Protein 1ZVF (pdb70)

Foldseek 3Di:
DVDDPDDDDVVVVCVVPVVCCDPPNNWDFDDDDQKTKIKHADQDWWQKWKAAQAKKKKAWQFAKKWKWWWDPPDDDIDTDTDIAGHGRIDMGGGGITITIGHDHPTMMMMMDGQDDADDFMKMWGADPPPRHTLAMDTADRPDPPPSVVVVLVVCQPDQSSQARPPPRDRHHGHDD/DDDDPDDDDPVVCCVVCQVVQDEQFRWDFPDDDQKTKIKGADQHDDQKWKAAQAKKKKAWQFAKKWKWWWDPPDDDIDTDIDIAGHGRIDMGGHGITIDIGHHHPTIMMMMGGQDDDPGWMKMWHADPPPRDTLAIDTDPRPPPPVSVVVVVVVCVVDQSSQARPPPRDRND

InterPro domains:
  IPR010329 3-hydroxyanthranilic acid dioxygenase [MF_00825] (3-173)
  IPR010329 3-hydroxyanthranilic acid dioxygenase [PF06052] (1-155)
  IPR010329 3-hydroxyanthranilic acid dioxygenase [PTHR15497] (3-174)
  IPR010329 3-hydroxyanthranilic acid dioxygenase [TIGR03037] (7-166)
  IPR010329 3-hydroxyanthranilic acid dioxygenase [cd06123] (11-166)
  IPR011051 RmlC-like cupin domain superfamily [SSF51182] (1-173)
  IPR014710 RmlC-like jelly roll fold [G3DSA:2.60.120.10] (4-176)

Nearest PDB structures (foldseek):
  1zvf-assembly1_B  TM=9.655E-01  e=7.257E-32  Saccharomyces cerevisiae
  6d60-assembly1_A  TM=9.227E-01  e=3.820E-19  Cupriavidus metallidurans CH34
  6bvr-assembly1_A  TM=9.196E-01  e=9.740E-19  Cupriavidus metallidurans
  5v28-assembly1_A  TM=9.049E-01  e=5.672E-18  Cupriavidus metallidurans CH34
  1ipk-assembly1_B  TM=6.318E-01  e=1.837E-04  Glycine max

GO terms:
  GO:0005737 cytoplasm (C, IDA)
  GO:0034354 'de novo' NAD+ biosynthetic process from L-tryptophan (P, IGI)
  GO:0000334 3-hydroxyanthranilate 3,4-dioxygenase activity (F, IMP)

Structure (mmCIF, N/CA/C/O backbone):
data_1ZVF
#
_entry.id   1ZVF
#
_cell.length_a   41.104
_cell.length_b   66.195
_cell.length_c   130.188
_cell.angle_alpha   90.00
_cell.angle_beta   90.00
_cell.angle_gamma   90.00
#
_symmetry.space_group_name_H-M   'P 21 21 21'
#
loop_
_entity.id
_entity.type
_entity.pdbx_description
1 polymer '3-hydroxyanthranilate 3,4-dioxygenase'
2 non-polymer 'NICKEL (II) ION'
3 water water
#
loop_
_atom_site.group_PDB
_atom_site.id
_atom_site.type_symbol
_atom_site.label_atom_id
_atom_site.label_alt_id
_atom_site.label_comp_id
_atom_site.label_asym_id
_atom_site.label_entity_id
_atom_site.label_seq_id
_atom_site.pdbx_PDB_ins_code
_atom_site.Cartn_x
_atom_site.Cartn_y
_atom_site.Cartn_z
_atom_site.occupancy
_atom_site.B_iso_or_equiv
_atom_site.auth_seq_id
_atom_site.auth_comp_id
_atom_site.auth_asym_id
_atom_site.auth_atom_id
_atom_site.pdbx_PDB_model_num
ATOM 1 N N . ALA A 1 1 ? 50.570 35.756 36.759 1.00 60.16 0 ALA A N 1
ATOM 2 C CA . ALA A 1 1 ? 51.108 35.886 35.374 1.00 60.12 0 ALA A CA 1
ATOM 3 C C . ALA A 1 1 ? 52.358 35.020 35.089 1.00 60.10 0 ALA A C 1
ATOM 4 O O . ALA A 1 1 ? 53.499 35.503 35.159 1.00 60.24 0 ALA A O 1
ATOM 6 N N . MET A 1 2 ? 52.138 33.740 34.788 1.00 59.79 1 MET A N 1
ATOM 7 C CA . MET A 1 2 ? 53.138 32.946 34.050 1.00 59.42 1 MET A CA 1
ATOM 8 C C . MET A 1 2 ? 52.744 32.951 32.579 1.00 58.65 1 MET A C 1
ATOM 9 O O . MET A 1 2 ? 53.324 32.250 31.739 1.00 58.77 1 MET A O 1
ATOM 14 N N . PHE A 1 3 ? 51.723 33.758 32.309 1.00 57.48 2 PHE A N 1
ATOM 15 C CA . PHE A 1 3 ? 51.279 34.121 30.985 1.00 56.21 2 PHE A CA 1
ATOM 16 C C . PHE A 1 3 ? 51.244 35.643 30.974 1.00 55.24 2 PHE A C 1
ATOM 17 O O . PHE A 1 3 ? 51.343 36.282 32.025 1.00 54.55 2 PHE A O 1
ATOM 25 N N . ASN A 1 4 ? 51.115 36.216 29.782 1.00 54.44 3 ASN A N 1
ATOM 26 C CA . ASN A 1 4 ? 51.039 37.666 29.630 1.00 53.36 3 ASN A CA 1
ATOM 27 C C . ASN A 1 4 ? 49.726 38.218 30.167 1.00 52.36 3 ASN A C 1
ATOM 28 O O . ASN A 1 4 ? 48.651 37.709 29.842 1.00 52.20 3 ASN A O 1
ATOM 33 N N . THR A 1 5 ? 49.839 39.238 31.013 1.00 51.05 4 THR A N 1
ATOM 34 C CA . THR A 1 5 ? 48.698 40.025 31.448 1.00 50.15 4 THR A CA 1
ATOM 35 C C . THR A 1 5 ? 48.810 41.456 30.921 1.00 49.37 4 THR A C 1
ATOM 36 O O . THR A 1 5 ? 48.107 42.345 31.395 1.00 49.49 4 THR A O 1
ATOM 40 N N . THR A 1 6 ? 49.700 41.673 29.949 1.00 48.30 5 THR A N 1
ATOM 41 C CA . THR A 1 6 ? 50.012 43.009 29.450 1.00 47.19 5 THR A CA 1
ATOM 42 C C . THR A 1 6 ? 49.569 43.189 27.991 1.00 46.67 5 THR A C 1
ATOM 43 O O . THR A 1 6 ? 50.224 42.682 27.068 1.00 46.51 5 THR A O 1
ATOM 47 N N . PRO A 1 7 ? 48.451 43.917 27.786 1.00 45.87 6 PRO A N 1
ATOM 48 C CA . PRO A 1 7 ? 47.949 44.210 26.449 1.00 45.04 6 PRO A CA 1
ATOM 49 C C . PRO A 1 7 ? 48.907 45.114 25.689 1.00 44.65 6 PRO A C 1
ATOM 50 O O . PRO A 1 7 ? 49.757 45.765 26.297 1.00 44.74 6 PRO A O 1
ATOM 54 N N . ILE A 1 8 ? 48.783 45.128 24.366 1.00 44.36 7 ILE A N 1
ATOM 55 C CA . ILE A 1 8 ? 49.622 45.967 23.519 1.00 44.17 7 ILE A CA 1
ATOM 56 C C . ILE A 1 8 ? 48.765 47.011 22.796 1.00 43.92 7 ILE A C 1
ATOM 57 O O . ILE A 1 8 ? 47.789 46.673 22.131 1.00 44.14 7 ILE A O 1
ATOM 62 N N . ASN A 1 9 ? 49.096 48.283 22.978 1.00 43.91 8 ASN A N 1
ATOM 63 C CA . ASN A 1 9 ? 48.456 49.344 22.202 1.00 43.76 8 ASN A CA 1
ATOM 64 C C . ASN A 1 9 ? 49.093 49.346 20.833 1.00 43.31 8 ASN A C 1
ATOM 65 O O . ASN A 1 9 ? 50.294 49.546 20.701 1.00 43.24 8 ASN A O 1
ATOM 70 N N . ILE A 1 10 ? 48.285 49.104 19.820 1.00 43.26 9 ILE A N 1
ATOM 71 C CA . ILE A 1 10 ? 48.786 48.945 18.474 1.00 43.63 9 ILE A CA 1
ATOM 72 C C . ILE A 1 10 ? 49.288 50.294 17.925 1.00 43.79 9 ILE A C 1
ATOM 73 O O . ILE A 1 10 ? 50.382 50.358 17.353 1.00 44.23 9 ILE A O 1
ATOM 78 N N . ASP A 1 11 ? 48.522 51.358 18.145 1.00 43.68 10 ASP A N 1
ATOM 79 C CA . ASP A 1 11 ? 48.934 52.724 17.764 1.00 44.33 10 ASP A CA 1
ATOM 80 C C . ASP A 1 11 ? 50.288 53.140 18.338 1.00 43.73 10 ASP A C 1
ATOM 81 O O . ASP A 1 11 ? 51.134 53.679 17.624 1.00 42.94 10 ASP A O 1
ATOM 86 N N . LYS A 1 12 ? 50.484 52.873 19.626 1.00 43.77 11 LYS A N 1
ATOM 87 C CA . LYS A 1 12 ? 51.762 53.133 20.272 1.00 44.19 11 LYS A CA 1
ATOM 88 C C . LYS A 1 12 ? 52.847 52.166 19.804 1.00 43.93 11 LYS A C 1
ATOM 89 O O . LYS A 1 12 ? 54.004 52.561 19.620 1.00 44.35 11 LYS A O 1
ATOM 95 N N . TRP A 1 13 ? 52.487 50.898 19.612 1.00 43.66 12 TRP A N 1
ATOM 96 C CA . TRP A 1 13 ? 53.436 49.950 19.055 1.00 43.33 12 TRP A CA 1
ATOM 97 C C . TRP A 1 13 ? 53.884 50.412 17.659 1.00 43.64 12 TRP A C 1
ATOM 98 O O . TRP A 1 13 ? 55.061 50.290 17.315 1.00 43.38 12 TRP A O 1
ATOM 109 N N . LEU A 1 14 ? 52.941 50.943 16.876 1.00 43.70 13 LEU A N 1
ATOM 110 C CA . LEU A 1 14 ? 53.222 51.415 15.524 1.00 44.12 13 LEU A CA 1
ATOM 111 C C . LEU A 1 14 ? 54.212 52.586 15.474 1.00 44.76 13 LEU A C 1
ATOM 112 O O . LEU A 1 14 ? 55.196 52.528 14.743 1.00 44.68 13 LEU A O 1
ATOM 117 N N . LYS A 1 15 ? 53.957 53.638 16.251 1.00 45.89 14 LYS A N 1
ATOM 118 C CA . LYS A 1 15 ? 54.915 54.736 16.419 1.00 46.91 14 LYS A CA 1
ATOM 119 C C . LYS A 1 15 ? 56.321 54.235 16.793 1.00 48.20 14 LYS A C 1
ATOM 120 O O . LYS A 1 15 ? 57.331 54.751 16.295 1.00 48.12 14 LYS A O 1
ATOM 126 N N . GLU A 1 16 ? 56.370 53.227 17.663 1.00 49.61 15 GLU A N 1
ATOM 127 C CA . GLU A 1 16 ? 57.620 52.666 18.145 1.00 51.13 15 GLU A CA 1
ATOM 128 C C . GLU A 1 16 ? 58.287 51.784 17.108 1.00 51.33 15 GLU A C 1
ATOM 129 O O . GLU A 1 16 ? 59.496 51.869 16.925 1.00 51.65 15 GLU A O 1
ATOM 135 N N . ASN A 1 17 ? 57.506 50.949 16.421 1.00 51.64 16 ASN A N 1
ATOM 136 C CA . ASN A 1 17 ? 58.067 49.839 15.625 1.00 51.77 16 ASN A CA 1
ATOM 137 C C . ASN A 1 17 ? 57.609 49.767 14.178 1.00 52.50 16 ASN A C 1
ATOM 138 O O . ASN A 1 17 ? 57.606 48.697 13.574 1.00 52.48 16 ASN A O 1
ATOM 143 N N . GLU A 1 18 ? 57.221 50.911 13.625 1.00 53.41 17 GLU A N 1
ATOM 144 C CA . GLU A 1 18 ? 56.721 50.995 12.250 1.00 53.81 17 GLU A CA 1
ATOM 145 C C . GLU A 1 18 ? 57.623 50.280 11.236 1.00 53.32 17 GLU A C 1
ATOM 146 O O . GLU A 1 18 ? 57.129 49.611 10.323 1.00 53.17 17 GLU A O 1
ATOM 152 N N . GLY A 1 19 ? 58.936 50.439 11.409 1.00 52.78 18 GLY A N 1
ATOM 153 C CA . GLY A 1 19 ? 59.937 49.850 10.520 1.00 52.63 18 GLY A CA 1
ATOM 154 C C . GLY A 1 19 ? 60.012 48.330 10.528 1.00 52.37 18 GLY A C 1
ATOM 155 O O . GLY A 1 19 ? 60.536 47.723 9.596 1.00 52.33 18 GLY A O 1
ATOM 156 N N . LEU A 1 20 ? 59.509 47.708 11.589 1.00 52.14 19 LEU A N 1
ATOM 157 C CA . LEU A 1 20 ? 59.441 46.258 11.637 1.00 52.21 19 LEU A CA 1
ATOM 158 C C . LEU A 1 20 ? 58.554 45.750 10.508 1.00 51.99 19 LEU A C 1
ATOM 159 O O . LEU A 1 20 ? 58.736 44.638 10.021 1.00 52.00 19 LEU A O 1
ATOM 164 N N . LEU A 1 21 ? 57.619 46.589 10.075 1.00 51.92 20 LEU A N 1
ATOM 165 C CA . LEU A 1 21 ? 56.592 46.174 9.121 1.00 51.86 20 LEU A CA 1
ATOM 166 C C . LEU A 1 21 ? 57.003 46.327 7.665 1.00 52.33 20 LEU A C 1
ATOM 167 O O . LEU A 1 21 ? 56.268 45.919 6.765 1.00 52.42 20 LEU A O 1
ATOM 172 N N . LYS A 1 22 ? 58.189 46.893 7.457 1.00 52.97 21 LYS A N 1
ATOM 173 C CA . LYS A 1 22 ? 58.783 47.059 6.130 1.00 53.92 21 LYS A CA 1
ATOM 174 C C . LYS A 1 22 ? 59.169 45.713 5.504 1.00 54.43 21 LYS A C 1
ATOM 175 O O . LYS A 1 22 ? 59.483 44.771 6.235 1.00 54.48 21 LYS A O 1
ATOM 181 N N . PRO A 1 23 ? 59.126 45.613 4.151 1.00 54.86 22 PRO A N 1
ATOM 182 C CA . PRO A 1 23 ? 59.728 44.475 3.446 1.00 55.10 22 PRO A CA 1
ATOM 183 C C . PRO A 1 23 ? 61.195 44.294 3.856 1.00 55.19 22 PRO A C 1
ATOM 184 O O . PRO A 1 23 ? 61.826 45.268 4.286 1.00 55.06 22 PRO A O 1
ATOM 188 N N . PRO A 1 24 ? 61.734 43.056 3.750 1.00 55.20 23 PRO A N 1
ATOM 189 C CA . PRO A 1 24 ? 61.076 41.854 3.223 1.00 55.00 23 PRO A CA 1
ATOM 190 C C . PRO A 1 24 ? 60.222 41.087 4.245 1.00 54.67 23 PRO A C 1
ATOM 191 O O . PRO A 1 24 ? 59.340 40.311 3.844 1.00 54.71 23 PRO A O 1
ATOM 195 N N . VAL A 1 25 ? 60.476 41.295 5.537 1.00 54.17 24 VAL A N 1
ATOM 196 C CA . VAL A 1 25 ? 59.675 40.650 6.593 1.00 53.83 24 VAL A CA 1
ATOM 197 C C . VAL A 1 25 ? 58.653 41.657 7.113 1.00 53.45 24 VAL A C 1
ATOM 198 O O . VAL A 1 25 ? 58.927 42.435 8.044 1.00 52.92 24 VAL A O 1
ATOM 202 N N . ASN A 1 26 ? 57.486 41.636 6.480 1.00 52.84 25 ASN A N 1
ATOM 203 C CA . ASN A 1 26 ? 56.470 42.656 6.680 1.00 53.08 25 ASN A CA 1
ATOM 204 C C . ASN A 1 26 ? 55.447 42.329 7.788 1.00 52.67 25 ASN A C 1
ATOM 205 O O . ASN A 1 26 ? 54.526 43.108 8.045 1.00 52.46 25 ASN A O 1
ATOM 210 N N . ASN A 1 27 ? 55.632 41.187 8.449 1.00 52.22 26 ASN A N 1
ATOM 211 C CA . ASN A 1 27 ? 54.716 40.712 9.485 1.00 51.60 26 ASN A CA 1
ATOM 212 C C . ASN A 1 27 ? 55.397 40.577 10.843 1.00 51.00 26 ASN A C 1
ATOM 213 O O . ASN A 1 27 ? 56.438 39.919 10.972 1.00 50.65 26 ASN A O 1
ATOM 218 N N . TYR A 1 28 ? 54.821 41.223 11.853 1.00 50.23 27 TYR A N 1
ATOM 219 C CA . TYR A 1 28 ? 55.323 41.108 13.224 1.00 49.44 27 TYR A CA 1
ATOM 220 C C . TYR A 1 28 ? 54.316 40.377 14.083 1.00 49.28 27 TYR A C 1
ATOM 221 O O . TYR A 1 28 ? 53.110 40.590 13.970 1.00 49.19 27 TYR A O 1
ATOM 230 N N . CYS A 1 29 ? 54.826 39.535 14.970 1.00 49.22 28 CYS A N 1
ATOM 231 C CA . CYS A 1 29 ? 53.973 38.651 15.733 1.00 49.12 28 CYS A CA 1
ATOM 232 C C . CYS A 1 29 ? 53.705 39.165 17.137 1.00 48.28 28 CYS A C 1
ATOM 233 O O . CYS A 1 29 ? 54.556 39.082 18.013 1.00 48.52 28 CYS A O 1
ATOM 236 N N . LEU A 1 30 ? 52.508 39.701 17.334 1.00 47.74 29 LEU A N 1
ATOM 237 C CA . LEU A 1 30 ? 52.140 40.362 18.589 1.00 47.26 29 LEU A CA 1
ATOM 238 C C . LEU A 1 30 ? 51.861 39.381 19.726 1.00 46.46 29 LEU A C 1
ATOM 239 O O . LEU A 1 30 ? 52.173 39.668 20.876 1.00 46.56 29 LEU A O 1
ATOM 244 N N . HIS A 1 31 ? 51.223 38.256 19.403 1.00 45.59 30 HIS A N 1
ATOM 245 C CA . HIS A 1 31 ? 50.851 37.256 20.399 1.00 44.54 30 HIS A CA 1
ATOM 246 C C . HIS A 1 31 ? 51.007 35.882 19.786 1.00 44.32 30 HIS A C 1
ATOM 247 O O . HIS A 1 31 ? 50.623 35.674 18.636 1.00 44.00 30 HIS A O 1
ATOM 254 N N . LYS A 1 32 ? 51.573 34.956 20.560 1.00 44.40 31 LYS A N 1
ATOM 255 C CA . LYS A 1 32 ? 51.648 33.548 20.176 1.00 44.81 31 LYS A CA 1
ATOM 256 C C . LYS A 1 32 ? 51.122 32.611 21.260 1.00 44.52 31 LYS A C 1
ATOM 257 O O . LYS A 1 32 ? 51.193 32.924 22.447 1.00 44.76 31 LYS A O 1
ATOM 263 N N . GLY A 1 33 ? 50.605 31.459 20.835 1.00 44.19 32 GLY A N 1
ATOM 264 C CA . GLY A 1 33 ? 50.254 30.365 21.737 1.00 43.27 32 GLY A CA 1
ATOM 265 C C . GLY A 1 33 ? 48.776 30.057 21.660 1.00 42.85 32 GLY A C 1
ATOM 266 O O . GLY A 1 33 ? 47.978 30.713 22.330 1.00 42.72 32 GLY A O 1
ATOM 267 N N . GLY A 1 34 ? 48.423 29.062 20.841 1.00 42.26 33 GLY A N 1
ATOM 268 C CA . GLY A 1 34 ? 47.030 28.774 20.487 1.00 42.14 33 GLY A CA 1
ATOM 269 C C . GLY A 1 34 ? 46.596 29.581 19.271 1.00 42.39 33 GLY A C 1
ATOM 270 O O . GLY A 1 34 ? 46.229 29.016 18.243 1.00 42.89 33 GLY A O 1
ATOM 271 N N . PHE A 1 35 ? 46.623 30.909 19.396 1.00 42.05 34 PHE A N 1
ATOM 272 C CA . PHE A 1 35 ? 46.417 31.805 18.271 1.00 41.69 34 PHE A CA 1
ATOM 273 C C . PHE A 1 35 ? 47.724 32.496 17.940 1.00 41.15 34 PHE A C 1
ATOM 274 O O . PHE A 1 35 ? 48.479 32.879 18.829 1.00 41.31 34 PHE A O 1
ATOM 282 N N . THR A 1 36 ? 47.995 32.662 16.656 1.00 40.46 35 THR A N 1
ATOM 283 C CA . THR A 1 36 ? 49.080 33.528 16.230 1.00 39.58 35 THR A CA 1
ATOM 284 C C . THR A 1 36 ? 48.450 34.807 15.725 1.00 38.64 35 THR A C 1
ATOM 285 O O . THR A 1 36 ? 47.709 34.783 14.746 1.00 38.43 35 THR A O 1
ATOM 289 N N . VAL A 1 37 ? 48.714 35.909 16.433 1.00 38.08 36 VAL A N 1
ATOM 290 C CA . VAL A 1 37 ? 48.153 37.226 16.100 1.00 37.28 36 VAL A CA 1
ATOM 291 C C . VAL A 1 37 ? 49.276 38.081 15.533 1.00 37.49 36 VAL A C 1
ATOM 292 O O . VAL A 1 37 ? 50.227 38.416 16.247 1.00 37.61 36 VAL A O 1
ATOM 296 N N A MET A 1 38 ? 49.160 38.430 14.251 0.57 37.56 37 MET A N 1
ATOM 297 N N B MET A 1 38 ? 49.166 38.440 14.258 0.43 37.38 37 MET A N 1
ATOM 298 C CA A MET A 1 38 ? 50.191 39.199 13.538 0.57 37.37 37 MET A CA 1
ATOM 299 C CA B MET A 1 38 ? 50.210 39.229 13.610 0.43 37.06 37 MET A CA 1
ATOM 300 C C A MET A 1 38 ? 49.725 40.598 13.147 0.57 37.00 37 MET A C 1
ATOM 301 C C B MET A 1 38 ? 49.742 40.581 13.092 0.43 36.86 37 MET A C 1
ATOM 302 O O A MET A 1 38 ? 48.536 40.830 12.944 0.57 36.87 37 MET A O 1
ATOM 303 O O B MET A 1 38 ? 48.574 40.763 12.752 0.43 36.80 37 MET A O 1
ATOM 312 N N . ILE A 1 39 ? 50.680 41.519 13.050 1.00 36.58 38 ILE A N 1
ATOM 313 C CA . ILE A 1 39 ? 50.441 42.858 12.516 1.00 36.47 38 ILE A CA 1
ATOM 314 C C . ILE A 1 39 ? 51.306 42.992 11.258 1.00 35.95 38 ILE A C 1
ATOM 315 O O . ILE A 1 39 ? 52.483 42.644 11.269 1.00 35.85 38 ILE A O 1
ATOM 320 N N . VAL A 1 40 ? 50.703 43.455 10.170 1.00 35.42 39 VAL A N 1
ATOM 321 C CA . VAL A 1 40 ? 51.299 43.290 8.854 1.00 35.58 39 VAL A CA 1
ATOM 322 C C . VAL A 1 40 ? 51.153 44.549 8.020 1.00 35.79 39 VAL A C 1
ATOM 323 O O . VAL A 1 40 ? 50.043 45.077 7.863 1.00 35.93 39 VAL A O 1
ATOM 327 N N . GLY A 1 41 ? 52.281 45.025 7.500 1.00 36.05 40 GLY A N 1
ATOM 328 C CA . GLY A 1 41 ? 52.317 46.137 6.559 1.00 36.61 40 GLY A CA 1
ATOM 329 C C . GLY A 1 41 ? 52.577 45.675 5.139 1.00 36.87 40 GLY A C 1
ATOM 330 O O . GLY A 1 41 ? 52.362 44.521 4.795 1.00 37.50 40 GLY A O 1
ATOM 331 N N . GLY A 1 42 ? 53.040 46.588 4.309 1.00 37.67 41 GLY A N 1
ATOM 332 C CA . GLY A 1 42 ? 53.281 46.321 2.893 1.00 38.19 41 GLY A CA 1
ATOM 333 C C . GLY A 1 42 ? 54.268 47.348 2.354 1.00 38.62 41 GLY A C 1
ATOM 334 O O . GLY A 1 42 ? 54.790 48.159 3.109 1.00 39.11 41 GLY A O 1
ATOM 335 N N . PRO A 1 43 ? 54.533 47.328 1.044 1.00 39.07 42 PRO A N 1
ATOM 336 C CA . PRO A 1 43 ? 53.899 46.441 0.082 1.00 39.58 42 PRO A CA 1
ATOM 337 C C . PRO A 1 43 ? 54.455 45.037 0.226 1.00 41.07 42 PRO A C 1
ATOM 338 O O . PRO A 1 43 ? 55.627 44.860 0.559 1.00 39.90 42 PRO A O 1
ATOM 342 N N . ASN A 1 44 ? 53.601 44.044 0.008 1.00 43.64 43 ASN A N 1
ATOM 343 C CA . ASN A 1 44 ? 54.058 42.667 -0.041 1.00 46.05 43 ASN A CA 1
ATOM 344 C C . ASN A 1 44 ? 53.195 41.810 -0.946 1.00 47.46 43 ASN A C 1
ATOM 345 O O . ASN A 1 44 ? 51.981 41.645 -0.714 1.00 47.62 43 ASN A O 1
ATOM 350 N N . GLU A 1 45 ? 53.811 41.265 -1.987 1.00 48.44 44 GLU A N 1
ATOM 351 C CA . GLU A 1 45 ? 53.150 40.174 -2.702 1.00 49.83 44 GLU A CA 1
ATOM 352 C C . GLU A 1 45 ? 54.092 39.061 -3.156 1.00 49.80 44 GLU A C 1
ATOM 353 O O . GLU A 1 45 ? 55.318 39.245 -3.238 1.00 50.27 44 GLU A O 1
ATOM 359 N N . ARG A 1 46 ? 53.488 37.907 -3.420 1.00 49.50 45 ARG A N 1
ATOM 360 C CA . ARG A 1 46 ? 54.153 36.776 -4.032 1.00 49.08 45 ARG A CA 1
ATOM 361 C C . ARG A 1 46 ? 53.115 36.088 -4.884 1.00 48.00 45 ARG A C 1
ATOM 362 O O . ARG A 1 46 ? 51.936 36.224 -4.654 1.00 47.71 45 ARG A O 1
ATOM 370 N N . THR A 1 47 ? 53.568 35.359 -5.885 1.00 47.98 46 THR A N 1
ATOM 371 C CA . THR A 1 47 ? 52.680 34.665 -6.817 1.00 47.13 46 THR A CA 1
ATOM 372 C C . THR A 1 47 ? 51.966 33.480 -6.158 1.00 46.07 46 THR A C 1
ATOM 373 O O . THR A 1 47 ? 50.976 32.972 -6.688 1.00 45.95 46 THR A O 1
ATOM 377 N N . ASP A 1 48 ? 52.453 33.073 -4.990 1.00 44.95 47 ASP A N 1
ATOM 378 C CA . ASP A 1 48 ? 52.006 31.833 -4.362 1.00 44.31 47 ASP A CA 1
ATOM 379 C C . ASP A 1 48 ? 50.687 32.009 -3.640 1.00 43.13 47 ASP A C 1
ATOM 380 O O . ASP A 1 48 ? 50.368 33.097 -3.169 1.00 43.02 47 ASP A O 1
ATOM 385 N N . TYR A 1 49 ? 49.926 30.926 -3.600 1.00 41.90 48 TYR A N 1
ATOM 386 C CA . TYR A 1 49 ? 48.728 30.813 -2.787 1.00 40.85 48 TYR A CA 1
ATOM 387 C C . TYR A 1 49 ? 48.994 29.810 -1.668 1.00 40.26 48 TYR A C 1
ATOM 388 O O . TYR A 1 49 ? 49.587 28.757 -1.893 1.00 39.17 48 TYR A O 1
ATOM 397 N N . HIS A 1 50 ? 48.545 30.172 -0.470 1.00 39.95 49 HIS A N 1
ATOM 398 C CA . HIS A 1 50 ? 48.705 29.379 0.729 1.00 39.70 49 HIS A CA 1
ATOM 399 C C . HIS A 1 50 ? 47.444 28.549 0.903 1.00 39.68 49 HIS A C 1
ATOM 400 O O . HIS A 1 50 ? 46.341 28.961 0.531 1.00 39.66 49 HIS A O 1
ATOM 407 N N . ILE A 1 51 ? 47.602 27.358 1.450 1.00 40.00 50 ILE A N 1
ATOM 408 C CA . ILE A 1 51 ? 46.427 26.571 1.802 1.00 40.17 50 ILE A CA 1
ATOM 409 C C . ILE A 1 51 ? 46.538 26.123 3.252 1.00 40.11 50 ILE A C 1
ATOM 410 O O . ILE A 1 51 ? 47.402 25.316 3.607 1.00 40.86 50 ILE A O 1
ATOM 415 N N . ASN A 1 52 ? 45.677 26.720 4.070 1.00 39.77 51 ASN A N 1
ATOM 416 C CA . ASN A 1 52 ? 45.624 26.539 5.504 1.00 39.54 51 ASN A CA 1
ATOM 417 C C . ASN A 1 52 ? 44.456 25.595 5.826 1.00 39.65 51 ASN A C 1
ATOM 418 O O . ASN A 1 52 ? 43.313 25.924 5.506 1.00 39.89 51 ASN A O 1
ATOM 423 N N . PRO A 1 53 ? 44.729 24.440 6.472 1.00 39.11 52 PRO A N 1
ATOM 424 C CA . PRO A 1 53 ? 43.642 23.530 6.865 1.00 39.29 52 PRO A CA 1
ATOM 425 C C . PRO A 1 53 ? 42.719 24.189 7.885 1.00 39.73 52 PRO A C 1
ATOM 426 O O . PRO A 1 53 ? 41.712 23.598 8.270 1.00 40.06 52 PRO A O 1
ATOM 430 N N . THR A 1 54 ? 43.108 25.376 8.357 1.00 39.96 53 THR A N 1
ATOM 431 C CA . THR A 1 54 ? 42.361 26.127 9.363 1.00 39.95 53 THR A CA 1
ATOM 432 C C . THR A 1 54 ? 42.037 27.531 8.827 1.00 39.93 53 THR A C 1
ATOM 433 O O . THR A 1 54 ? 42.549 27.913 7.766 1.00 39.88 53 THR A O 1
ATOM 437 N N . PRO A 1 55 ? 41.136 28.277 9.508 1.00 39.91 54 PRO A N 1
ATOM 438 C CA . PRO A 1 55 ? 40.760 29.580 8.999 1.00 39.65 54 PRO A CA 1
ATOM 439 C C . PRO A 1 55 ? 41.771 30.674 9.312 1.00 39.63 54 PRO A C 1
ATOM 440 O O . PRO A 1 55 ? 42.568 30.548 10.249 1.00 40.06 54 PRO A O 1
ATOM 444 N N . GLU A 1 56 ? 41.721 31.741 8.521 1.00 38.93 55 GLU A N 1
ATOM 445 C CA . GLU A 1 56 ? 42.500 32.939 8.793 1.00 38.55 55 GLU A CA 1
ATOM 446 C C . GLU A 1 56 ? 41.571 34.154 8.857 1.00 38.10 55 GLU A C 1
ATOM 447 O O . GLU A 1 56 ? 40.715 34.338 7.973 1.00 38.16 55 GLU A O 1
ATOM 453 N N . TRP A 1 57 ? 41.711 34.960 9.908 1.00 37.14 56 TRP A N 1
ATOM 454 C CA . TRP A 1 57 ? 40.879 36.168 10.057 1.00 36.83 56 TRP A CA 1
ATOM 455 C C . TRP A 1 57 ? 41.695 37.402 9.758 1.00 36.46 56 TRP A C 1
ATOM 456 O O . TRP A 1 57 ? 42.776 37.575 10.304 1.00 37.03 56 TRP A O 1
ATOM 467 N N . PHE A 1 58 ? 41.161 38.264 8.908 1.00 36.12 57 PHE A N 1
ATOM 468 C CA . PHE A 1 58 ? 41.847 39.485 8.490 1.00 35.91 57 PHE A CA 1
ATOM 469 C C . PHE A 1 58 ? 41.094 40.689 9.012 1.00 36.08 57 PHE A C 1
ATOM 470 O O . PHE A 1 58 ? 39.873 40.687 9.031 1.00 36.15 57 PHE A O 1
ATOM 478 N N . TYR A 1 59 ? 41.835 41.705 9.442 1.00 36.10 58 TYR A N 1
ATOM 479 C CA . TYR A 1 59 ? 41.257 42.977 9.814 1.00 36.39 58 TYR A CA 1
ATOM 480 C C . TYR A 1 59 ? 42.167 44.137 9.391 1.00 36.14 58 TYR A C 1
ATOM 481 O O . TYR A 1 59 ? 43.357 44.163 9.725 1.00 36.24 58 TYR A O 1
ATOM 490 N N . GLN A 1 60 ? 41.614 45.100 8.660 1.00 35.47 59 GLN A N 1
ATOM 491 C CA . GLN A 1 60 ? 42.450 46.190 8.167 1.00 35.25 59 GLN A CA 1
ATOM 492 C C . GLN A 1 60 ? 42.342 47.416 9.066 1.00 35.52 59 GLN A C 1
ATOM 493 O O . GLN A 1 60 ? 41.320 48.088 9.093 1.00 34.99 59 GLN A O 1
ATOM 499 N N . LYS A 1 61 ? 43.400 47.669 9.822 1.00 36.04 60 LYS A N 1
ATOM 500 C CA . LYS A 1 61 ? 43.453 48.834 10.663 1.00 37.30 60 LYS A CA 1
ATOM 501 C C . LYS A 1 61 ? 43.633 50.093 9.800 1.00 37.76 60 LYS A C 1
ATOM 502 O O . LYS A 1 61 ? 42.868 51.052 9.935 1.00 38.05 60 LYS A O 1
ATOM 508 N N . LYS A 1 62 ? 44.618 50.077 8.902 1.00 37.59 61 LYS A N 1
ATOM 509 C CA . LYS A 1 62 ? 44.842 51.210 8.025 1.00 37.67 61 LYS A CA 1
ATOM 510 C C . LYS A 1 62 ? 44.994 50.803 6.565 1.00 37.32 61 LYS A C 1
ATOM 511 O O . LYS A 1 62 ? 45.827 49.970 6.227 1.00 37.05 61 LYS A O 1
ATOM 517 N N . GLY A 1 63 ? 44.178 51.407 5.707 1.00 37.02 62 GLY A N 1
ATOM 518 C CA . GLY A 1 63 ? 44.243 51.140 4.282 1.00 37.23 62 GLY A CA 1
ATOM 519 C C . GLY A 1 63 ? 43.650 49.798 3.900 1.00 37.69 62 GLY A C 1
ATOM 520 O 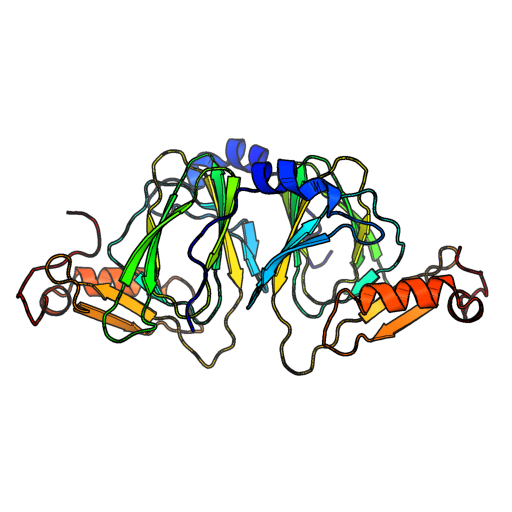O . GLY A 1 63 ? 43.222 49.000 4.755 1.00 37.13 62 GLY A O 1
ATOM 521 N N . SER A 1 64 ? 43.630 49.531 2.605 1.00 37.77 63 SER A N 1
ATOM 522 C CA . SER A 1 64 ? 43.012 48.322 2.154 1.00 38.36 63 SER A CA 1
ATOM 523 C C . SER A 1 64 ? 44.038 47.278 1.709 1.00 38.57 63 SER A C 1
ATOM 524 O O . SER A 1 64 ? 45.224 47.596 1.497 1.00 38.91 63 SER A O 1
ATOM 527 N N . MET A 1 65 ? 43.575 46.031 1.583 1.00 38.13 64 MET A N 1
ATOM 528 C CA . MET A 1 65 ? 44.409 44.952 1.086 1.00 37.67 64 MET A CA 1
ATOM 529 C C . MET A 1 65 ? 43.656 44.169 0.000 1.00 37.45 64 MET A C 1
ATOM 530 O O . MET A 1 65 ? 42.439 44.281 -0.140 1.00 37.45 64 MET A O 1
ATOM 535 N N . LEU A 1 66 ? 44.401 43.401 -0.781 1.00 36.77 65 LEU A N 1
ATOM 536 C CA . LEU A 1 66 ? 43.818 42.543 -1.779 1.00 36.51 65 LEU A CA 1
ATOM 537 C C . LEU A 1 66 ? 44.021 41.074 -1.353 1.00 35.52 65 LEU A C 1
ATOM 538 O O . LEU A 1 66 ? 45.141 40.602 -1.253 1.00 35.54 65 LEU A O 1
ATOM 543 N N . LEU A 1 67 ? 42.938 40.364 -1.085 1.00 35.26 66 LEU A N 1
ATOM 544 C CA . LEU A 1 67 ? 43.030 38.943 -0.754 1.00 34.88 66 LEU A CA 1
ATOM 545 C C . LEU A 1 67 ? 42.512 38.159 -1.927 1.00 35.23 66 LEU A C 1
ATOM 546 O O . LEU A 1 67 ? 41.317 38.117 -2.144 1.00 35.40 66 LEU A O 1
ATOM 551 N N . LYS A 1 68 ? 43.423 37.555 -2.681 1.00 35.87 67 LYS A N 1
ATOM 552 C CA . LYS A 1 68 ? 43.076 36.705 -3.815 1.00 36.99 67 LYS A CA 1
ATOM 553 C C . LYS A 1 68 ? 42.737 35.289 -3.329 1.00 36.77 67 LYS A C 1
ATOM 554 O O . LYS A 1 68 ? 43.522 34.690 -2.602 1.00 36.90 67 LYS A O 1
ATOM 560 N N . VAL A 1 69 ? 41.586 34.757 -3.733 1.00 36.99 68 VAL A N 1
ATOM 561 C CA . VAL A 1 69 ? 41.185 33.395 -3.339 1.00 37.41 68 VAL A CA 1
ATOM 562 C C . VAL A 1 69 ? 40.776 32.565 -4.525 1.00 38.01 68 VAL A C 1
ATOM 563 O O . VAL A 1 69 ? 40.342 33.101 -5.567 1.00 38.37 68 VAL A O 1
ATOM 567 N N . VAL A 1 70 ? 40.920 31.251 -4.383 1.00 38.64 69 VAL A N 1
ATOM 568 C CA . VAL A 1 70 ? 40.342 30.353 -5.366 1.00 39.16 69 VAL A CA 1
ATOM 569 C C . VAL A 1 70 ? 39.197 29.599 -4.728 1.00 40.70 69 VAL A C 1
ATOM 570 O O . VAL A 1 70 ? 39.341 29.004 -3.652 1.00 41.18 69 VAL A O 1
ATOM 574 N N . ASP A 1 71 ? 38.042 29.675 -5.380 1.00 41.72 70 ASP A N 1
ATOM 575 C CA . ASP A 1 71 ? 36.884 28.906 -4.989 1.00 42.36 70 ASP A CA 1
ATOM 576 C C . ASP A 1 71 ? 36.864 27.657 -5.859 1.00 42.72 70 ASP A C 1
ATOM 577 O O . ASP A 1 71 ? 36.773 27.742 -7.082 1.00 42.72 70 ASP A O 1
ATOM 582 N N . GLU A 1 72 ? 36.964 26.502 -5.208 1.00 43.42 71 GLU A N 1
ATOM 583 C CA . GLU A 1 72 ? 37.094 25.212 -5.874 1.00 43.80 71 GLU A CA 1
ATOM 584 C C . GLU A 1 72 ? 35.828 24.382 -5.721 1.00 44.34 71 GLU A C 1
ATOM 585 O O . GLU A 1 72 ? 35.836 23.173 -5.972 1.00 44.36 71 GLU A O 1
ATOM 591 N N . THR A 1 73 ? 34.745 25.035 -5.308 1.00 44.63 72 THR A N 1
ATOM 592 C CA . THR A 1 73 ? 33.485 24.353 -5.021 1.00 45.35 72 THR A CA 1
ATOM 593 C C . THR A 1 73 ? 32.891 23.574 -6.203 1.00 45.13 72 THR A C 1
ATOM 594 O O . THR A 1 73 ? 32.358 22.480 -6.008 1.00 44.78 72 THR A O 1
ATOM 598 N N . ASP A 1 74 ? 32.991 24.138 -7.408 1.00 45.06 73 ASP A N 1
ATOM 599 C CA . ASP A 1 74 ? 32.377 23.544 -8.604 1.00 45.04 73 ASP A CA 1
ATOM 600 C C . ASP A 1 74 ? 33.412 22.983 -9.571 1.00 45.17 73 ASP A C 1
ATOM 601 O O . ASP A 1 74 ? 34.566 22.820 -9.208 1.00 45.05 73 ASP A O 1
ATOM 606 N N . ALA A 1 75 ? 32.994 22.675 -10.794 1.00 46.16 74 ALA A N 1
ATOM 607 C CA . ALA A 1 75 ? 33.889 22.053 -11.781 1.00 47.06 74 ALA A CA 1
ATOM 608 C C . ALA A 1 75 ? 35.065 22.963 -12.123 1.00 47.59 74 ALA A C 1
ATOM 609 O O . ALA A 1 75 ? 36.230 22.596 -11.931 1.00 48.22 74 ALA A O 1
ATOM 611 N N . GLU A 1 76 ? 34.757 24.151 -12.634 1.00 47.79 75 GLU A N 1
ATOM 612 C CA . GLU A 1 76 ? 35.788 25.132 -12.914 1.00 47.52 75 GLU A CA 1
ATOM 613 C C . GLU A 1 76 ? 36.063 26.004 -11.712 1.00 46.68 75 GLU A C 1
ATOM 614 O O . GLU A 1 76 ? 35.136 26.320 -10.956 1.00 46.74 75 GLU A O 1
ATOM 620 N N . PRO A 1 77 ? 37.353 26.358 -11.504 1.00 46.02 76 PRO A N 1
ATOM 621 C CA . PRO A 1 77 ? 37.724 27.245 -10.404 1.00 45.29 76 PRO A CA 1
ATOM 622 C C . PRO A 1 77 ? 37.201 28.652 -10.635 1.00 44.32 76 PRO A C 1
ATOM 623 O O . PRO A 1 77 ? 36.857 29.025 -11.759 1.00 43.73 76 PRO A O 1
ATOM 627 N N . LYS A 1 78 ? 37.105 29.400 -9.548 1.00 43.96 77 LYS A N 1
ATOM 628 C CA . LYS A 1 78 ? 36.717 30.806 -9.594 1.00 43.17 77 LYS A CA 1
ATOM 629 C C . LYS A 1 78 ? 37.814 31.535 -8.860 1.00 42.72 77 LYS A C 1
ATOM 630 O O . LYS A 1 78 ? 38.100 31.227 -7.691 1.00 43.17 77 LYS A O 1
ATOM 636 N N . PHE A 1 79 ? 38.445 32.464 -9.566 1.00 41.86 78 PHE A N 1
ATOM 637 C CA . PHE A 1 79 ? 39.511 33.286 -9.027 1.00 41.16 78 PHE A CA 1
ATOM 638 C C . PHE A 1 79 ? 38.903 34.619 -8.646 1.00 40.77 78 PHE A C 1
ATOM 639 O O . PHE A 1 79 ? 38.559 35.420 -9.510 1.00 40.19 78 PHE A O 1
ATOM 647 N N . ILE A 1 80 ? 38.732 34.809 -7.342 1.00 40.98 79 ILE A N 1
ATOM 648 C CA . ILE A 1 80 ? 38.072 35.983 -6.777 1.00 41.06 79 ILE A CA 1
ATOM 649 C C . ILE A 1 80 ? 39.093 36.858 -6.064 1.00 41.16 79 ILE A C 1
ATOM 650 O O . ILE A 1 80 ? 39.922 36.365 -5.300 1.00 41.01 79 ILE A O 1
ATOM 655 N N . ASP A 1 81 ? 39.044 38.152 -6.354 1.00 41.31 80 ASP A N 1
ATOM 656 C CA . ASP A 1 81 ? 39.750 39.142 -5.567 1.00 41.71 80 ASP A CA 1
ATOM 657 C C . ASP A 1 81 ? 38.815 39.661 -4.509 1.00 41.60 80 ASP A C 1
ATOM 658 O O . ASP A 1 81 ? 37.799 40.279 -4.818 1.00 42.10 80 ASP A O 1
ATOM 663 N N . ILE A 1 82 ? 39.148 39.419 -3.251 1.00 41.68 81 ILE A N 1
ATOM 664 C CA . ILE A 1 82 ? 38.416 40.049 -2.164 1.00 41.17 81 ILE A CA 1
ATOM 665 C C . ILE A 1 82 ? 39.158 41.305 -1.740 1.00 41.18 81 ILE A C 1
ATOM 666 O O . ILE A 1 82 ? 40.287 41.240 -1.299 1.00 41.92 81 ILE A O 1
ATOM 671 N N . ILE A 1 83 ? 38.520 42.452 -1.896 1.00 41.22 82 ILE A N 1
ATOM 672 C CA . ILE A 1 83 ? 39.082 43.704 -1.434 1.00 40.83 82 ILE A CA 1
ATOM 673 C C . ILE A 1 83 ? 38.636 43.931 0.004 1.00 40.61 82 ILE A C 1
ATOM 674 O O . ILE A 1 83 ? 37.431 43.955 0.300 1.00 40.24 82 ILE A O 1
ATOM 679 N N . ILE A 1 84 ? 39.617 44.060 0.896 1.00 39.93 83 ILE A N 1
ATOM 680 C CA . ILE A 1 84 ? 39.346 44.205 2.307 1.00 39.35 83 ILE A CA 1
ATOM 681 C C . ILE A 1 84 ? 39.749 45.629 2.642 1.00 39.78 83 ILE A C 1
ATOM 682 O O . ILE A 1 84 ? 40.928 45.937 2.785 1.00 39.33 83 ILE A O 1
ATOM 687 N N . ASN A 1 85 ? 38.740 46.497 2.726 1.00 40.48 84 ASN A N 1
ATOM 688 C CA . ASN A 1 85 ? 38.925 47.934 2.939 1.00 40.59 84 ASN A CA 1
ATOM 689 C C . ASN A 1 85 ? 39.303 48.236 4.371 1.00 40.89 84 ASN A C 1
ATOM 690 O O . ASN A 1 85 ? 39.207 47.362 5.232 1.00 41.47 84 ASN A O 1
ATOM 695 N N . GLU A 1 86 ? 39.747 49.462 4.634 1.00 40.83 85 GLU A N 1
ATOM 696 C CA . GLU A 1 86 ? 40.066 49.868 5.995 1.00 40.70 85 GLU A CA 1
ATOM 697 C C . GLU A 1 86 ? 38.859 49.583 6.879 1.00 40.40 85 GLU A C 1
ATOM 698 O O . GLU A 1 86 ? 37.728 49.790 6.461 1.00 40.67 85 GLU A O 1
ATOM 704 N N . GLY A 1 87 ? 39.097 49.090 8.085 1.00 40.10 86 GLY A N 1
ATOM 705 C CA . GLY A 1 87 ? 38.007 48.764 9.002 1.00 40.22 86 GLY A CA 1
ATOM 706 C C . GLY A 1 87 ? 37.181 47.517 8.710 1.00 40.44 86 GLY A C 1
ATOM 707 O O . GLY A 1 87 ? 36.222 47.242 9.436 1.00 39.95 86 GLY A O 1
ATOM 708 N N . ASP A 1 88 ? 37.552 46.762 7.670 1.00 40.58 87 ASP A N 1
ATOM 709 C CA . ASP A 1 88 ? 36.844 45.536 7.281 1.00 41.16 87 ASP A CA 1
ATOM 710 C C . ASP A 1 88 ? 37.310 44.306 8.065 1.00 41.60 87 ASP A C 1
ATOM 711 O O . ASP A 1 88 ? 38.498 44.128 8.345 1.00 42.19 87 ASP A O 1
ATOM 716 N N . SER A 1 89 ? 36.358 43.447 8.395 1.00 41.65 88 SER A N 1
ATOM 717 C CA . SER A 1 89 ? 36.641 42.149 8.986 1.00 41.02 88 SER A CA 1
ATOM 718 C C . SER A 1 89 ? 36.287 41.114 7.935 1.00 40.77 88 SER A C 1
ATOM 719 O O . SER A 1 89 ? 35.246 41.228 7.272 1.00 41.17 88 SER A O 1
ATOM 722 N N . TYR A 1 90 ? 37.149 40.118 7.759 1.00 40.15 89 TYR A N 1
ATOM 723 C CA . TYR A 1 90 ? 36.821 39.001 6.897 1.00 39.87 89 TYR A CA 1
ATOM 724 C C . TYR A 1 90 ? 37.347 37.642 7.408 1.00 39.59 89 TYR A C 1
ATOM 725 O O . TYR A 1 90 ? 38.519 37.501 7.710 1.00 39.26 89 TYR A O 1
ATOM 734 N N . LEU A 1 91 ? 36.477 36.643 7.495 1.00 40.11 90 LEU A N 1
ATOM 735 C CA . LEU A 1 91 ? 36.923 35.279 7.846 1.00 40.87 90 LEU A CA 1
ATOM 736 C C . LEU A 1 91 ? 37.135 34.425 6.609 1.00 40.71 90 LEU A C 1
ATOM 737 O O . LEU A 1 91 ? 36.218 34.242 5.801 1.00 41.05 90 LEU A O 1
ATOM 742 N N . LEU A 1 92 ? 38.345 33.911 6.473 1.00 40.57 91 LEU A N 1
ATOM 743 C CA . LEU A 1 92 ? 38.686 32.998 5.401 1.00 40.91 91 LEU A CA 1
ATOM 744 C C . LEU A 1 92 ? 38.626 31.555 5.939 1.00 40.90 91 LEU A C 1
ATOM 745 O O . LEU A 1 92 ? 39.281 31.241 6.932 1.00 40.56 91 LEU A O 1
ATOM 750 N N . PRO A 1 93 ? 37.822 30.681 5.309 1.00 40.92 92 PRO A N 1
ATOM 751 C CA . PRO A 1 93 ? 37.743 29.322 5.830 1.00 41.38 92 PRO A CA 1
ATOM 752 C C . PRO A 1 93 ? 38.996 28.480 5.523 1.00 42.08 92 PRO A C 1
ATOM 753 O O . PRO A 1 93 ? 39.824 28.864 4.691 1.00 42.27 92 PRO A O 1
ATOM 757 N N . GLY A 1 94 ? 39.124 27.335 6.192 1.00 42.79 93 GLY A N 1
ATOM 758 C CA . GLY A 1 94 ? 40.201 26.387 5.905 1.00 43.28 93 GLY A CA 1
ATOM 759 C C . GLY A 1 94 ? 40.113 25.826 4.499 1.00 43.80 93 GLY A C 1
ATOM 760 O O . GLY A 1 94 ? 39.018 25.656 3.962 1.00 43.95 93 GLY A O 1
ATOM 761 N N . ASN A 1 95 ? 41.274 25.557 3.905 1.00 44.13 94 ASN A N 1
ATOM 762 C CA . ASN A 1 95 ? 41.395 24.881 2.601 1.00 44.83 94 ASN A CA 1
ATOM 763 C C . ASN A 1 95 ? 40.994 25.695 1.372 1.00 44.72 94 ASN A C 1
ATOM 764 O O . ASN A 1 95 ? 40.789 25.138 0.281 1.00 45.27 94 ASN A O 1
ATOM 769 N N . VAL A 1 96 ? 40.905 27.006 1.564 1.00 43.90 95 VAL A N 1
ATOM 770 C CA . VAL A 1 96 ? 40.669 27.937 0.485 1.00 43.14 95 VAL A CA 1
ATOM 771 C C . VAL A 1 96 ? 42.032 28.465 0.034 1.00 42.96 95 VAL A C 1
ATOM 772 O O . VAL A 1 96 ? 42.705 29.187 0.787 1.00 43.40 95 VAL A O 1
ATOM 776 N N . PRO A 1 97 ? 42.458 28.098 -1.189 1.00 41.96 96 PRO A N 1
ATOM 777 C CA . PRO A 1 97 ? 43.691 28.683 -1.692 1.00 41.16 96 PRO A CA 1
ATOM 778 C C . PRO A 1 97 ? 43.593 30.197 -1.638 1.00 40.37 96 PRO A C 1
ATOM 779 O O . PRO A 1 97 ? 42.589 30.759 -2.077 1.00 40.24 96 PRO A O 1
ATOM 783 N N . HIS A 1 98 ? 44.619 30.845 -1.090 1.00 39.86 97 HIS A N 1
ATOM 784 C CA . HIS A 1 98 ? 44.604 32.305 -0.890 1.00 39.37 97 HIS A CA 1
ATOM 785 C C . HIS A 1 98 ? 45.979 32.957 -1.015 1.00 39.04 97 HIS A C 1
ATOM 786 O O . HIS A 1 98 ? 46.993 32.347 -0.676 1.00 39.41 97 HIS A O 1
ATOM 793 N N . SER A 1 99 ? 45.992 34.200 -1.484 1.00 38.04 98 SER A N 1
ATOM 794 C CA . SER A 1 99 ? 47.222 34.920 -1.747 1.00 38.32 98 SER A CA 1
ATOM 795 C C . SER A 1 99 ? 47.076 36.434 -1.435 1.00 38.51 98 SER A C 1
ATOM 796 O O . SER A 1 99 ? 46.450 37.184 -2.206 1.00 38.29 98 SER A O 1
ATOM 799 N N . PRO A 1 100 ? 47.627 36.866 -0.283 1.00 38.30 99 PRO A N 1
ATOM 800 C CA . PRO A 1 100 ? 47.487 38.216 0.230 1.00 38.27 99 PRO A CA 1
ATOM 801 C C . PRO A 1 100 ? 48.322 39.229 -0.512 1.00 38.03 99 PRO A C 1
ATOM 802 O O . PRO A 1 100 ? 49.530 39.076 -0.657 1.00 37.99 99 PRO A O 1
ATOM 806 N N . VAL A 1 101 ? 47.669 40.268 -0.984 1.00 38.20 100 VAL A N 1
ATOM 807 C CA . VAL A 1 101 ? 48.394 41.350 -1.606 1.00 38.70 100 VAL A CA 1
ATOM 808 C C . VAL A 1 101 ? 48.232 42.560 -0.718 1.00 38.64 100 VAL A C 1
ATOM 809 O O . VAL A 1 101 ? 47.119 43.032 -0.471 1.00 38.76 100 VAL A O 1
ATOM 813 N N . ARG A 1 102 ? 49.363 43.017 -0.215 1.00 38.48 101 ARG A N 1
ATOM 814 C CA . ARG A 1 102 ? 49.416 44.174 0.648 1.00 38.78 101 ARG A CA 1
ATOM 815 C C . ARG A 1 102 ? 50.107 45.340 -0.045 1.00 38.67 101 ARG A C 1
ATOM 816 O O . ARG A 1 102 ? 51.019 45.142 -0.859 1.00 38.44 101 ARG A O 1
ATOM 824 N N . PHE A 1 103 ? 49.644 46.550 0.268 1.00 38.80 102 PHE A N 1
ATOM 825 C CA . PHE A 1 103 ? 50.146 47.758 -0.387 1.00 39.18 102 PHE A CA 1
ATOM 826 C C . PHE A 1 103 ? 50.929 48.637 0.573 1.00 39.31 102 PHE A C 1
ATOM 827 O O . PHE A 1 103 ? 50.787 48.521 1.781 1.00 39.92 102 PHE A O 1
ATOM 835 N N . ALA A 1 104 ? 51.754 49.527 0.034 1.00 40.53 103 ALA A N 1
ATOM 836 C CA . ALA A 1 104 ? 52.520 50.483 0.853 1.00 40.51 103 ALA A CA 1
ATOM 837 C C . ALA A 1 104 ? 51.651 51.282 1.818 1.00 40.74 103 ALA A C 1
ATOM 838 O O . ALA A 1 104 ? 50.487 51.545 1.547 1.00 40.69 103 ALA A O 1
ATOM 840 N N . ASP A 1 105 ? 52.283 51.683 2.919 1.00 41.16 104 ASP A N 1
ATOM 841 C CA . ASP A 1 105 ? 51.685 52.180 4.153 1.00 41.21 104 ASP A CA 1
ATOM 842 C C . ASP A 1 105 ? 50.232 51.828 4.462 1.00 40.88 104 ASP A C 1
ATOM 843 O O . ASP A 1 105 ? 49.358 52.687 4.597 1.00 41.47 104 ASP A O 1
ATOM 848 N N . THR A 1 106 ? 50.017 50.524 4.613 1.00 39.71 105 THR A N 1
ATOM 849 C CA . THR A 1 106 ? 48.780 49.981 5.116 1.00 38.75 105 THR A CA 1
AT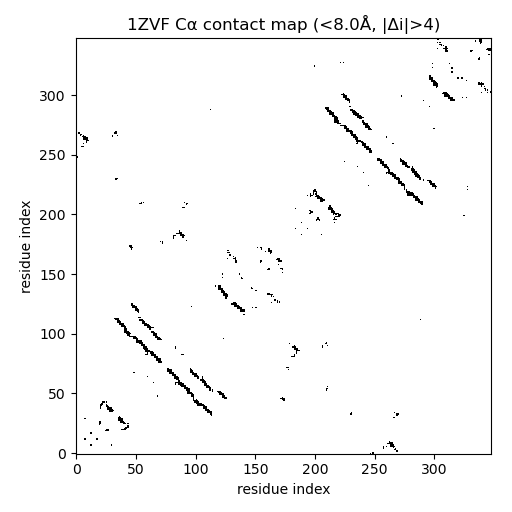OM 850 C C . THR A 1 106 ? 49.102 49.202 6.402 1.00 38.28 105 THR A C 1
ATOM 851 O O . THR A 1 106 ? 50.252 48.812 6.607 1.00 38.51 105 THR A O 1
ATOM 855 N N . VAL A 1 107 ? 48.112 49.003 7.274 1.00 37.38 106 VAL A N 1
ATOM 856 C CA . VAL A 1 107 ? 48.292 48.166 8.480 1.00 36.73 106 VAL A CA 1
ATOM 857 C C . VAL A 1 107 ? 47.173 47.108 8.612 1.00 36.35 106 VAL A C 1
ATOM 858 O O . VAL A 1 107 ? 45.992 47.432 8.568 1.00 36.07 106 VAL A O 1
ATOM 862 N N . GLY A 1 108 ? 47.557 45.845 8.770 1.00 36.31 107 GLY A N 1
ATOM 863 C CA . GLY A 1 108 ? 46.597 44.750 8.938 1.00 35.28 107 GLY A CA 1
ATOM 864 C C . GLY A 1 108 ? 46.832 43.925 10.186 1.00 35.89 107 GLY A C 1
ATOM 865 O O . GLY A 1 108 ? 47.941 43.872 10.703 1.00 35.76 107 GLY A O 1
ATOM 866 N N . ILE A 1 109 ? 45.766 43.316 10.696 1.00 36.44 108 ILE A N 1
ATOM 867 C CA . ILE A 1 109 ? 45.859 42.288 11.712 1.00 37.55 108 ILE A CA 1
ATOM 868 C C . ILE A 1 109 ? 45.462 40.970 11.053 1.00 37.91 108 ILE A C 1
ATOM 869 O O . ILE A 1 109 ? 44.461 40.914 10.346 1.00 38.31 108 ILE A O 1
ATOM 874 N N . VAL A 1 110 ? 46.243 39.920 11.272 1.00 38.61 109 VAL A N 1
ATOM 875 C CA . VAL A 1 110 ? 45.830 38.564 10.867 1.00 39.29 109 VAL A CA 1
ATOM 876 C C . VAL A 1 110 ? 45.847 37.648 12.079 1.00 39.72 109 VAL A C 1
ATOM 877 O O . VAL A 1 110 ? 46.762 37.710 12.911 1.00 39.58 109 VAL A O 1
ATOM 881 N N . VAL A 1 111 ? 44.820 36.817 12.183 1.00 40.46 110 VAL A N 1
ATOM 882 C CA . VAL A 1 111 ? 44.716 35.865 13.267 1.00 41.55 110 VAL A CA 1
ATOM 883 C C . VAL A 1 111 ? 44.590 34.473 12.681 1.00 42.77 110 VAL A C 1
ATOM 884 O O . VAL A 1 111 ? 43.764 34.224 11.809 1.00 43.44 110 VAL A O 1
ATOM 888 N N . GLU A 1 112 ? 45.441 33.575 13.158 1.00 44.24 111 GLU A N 1
ATOM 889 C CA . GLU A 1 112 ? 45.484 32.189 12.719 1.00 45.14 111 GLU A CA 1
ATOM 890 C C . GLU A 1 112 ? 45.563 31.340 13.955 1.00 45.78 111 GLU A C 1
ATOM 891 O O . GLU A 1 112 ? 45.970 31.822 15.011 1.00 46.06 111 GLU A O 1
ATOM 897 N N . GLN A 1 113 ? 45.210 30.069 13.823 1.00 46.74 112 GLN A N 1
ATOM 898 C CA . GLN A 1 113 ? 45.310 29.147 14.930 1.00 47.97 112 GLN A CA 1
ATOM 899 C C . GLN A 1 113 ? 46.344 28.055 14.662 1.00 48.94 112 GLN A C 1
ATOM 900 O O . GLN A 1 113 ? 46.606 27.724 13.510 1.00 48.82 112 GLN A O 1
ATOM 906 N N . ASP A 1 114 ? 46.926 27.515 15.733 1.00 50.37 113 ASP A N 1
ATOM 907 C CA . ASP A 1 114 ? 47.867 26.387 15.647 1.00 52.09 113 ASP A CA 1
ATOM 908 C C . ASP A 1 114 ? 47.159 25.126 15.137 1.00 52.94 113 ASP A C 1
ATOM 909 O O . ASP A 1 114 ? 46.058 24.789 15.592 1.00 53.13 113 ASP A O 1
ATOM 914 N N . ARG A 1 115 ? 47.800 24.448 14.188 1.00 53.73 114 ARG A N 1
ATOM 915 C CA . ARG A 1 115 ? 47.172 23.360 13.437 1.00 54.76 114 ARG A CA 1
ATOM 916 C C . ARG A 1 115 ? 47.046 22.068 14.268 1.00 55.44 114 ARG A C 1
ATOM 917 O O . ARG A 1 115 ? 47.836 21.857 15.192 1.00 55.36 114 ARG A O 1
ATOM 925 N N . PRO A 1 116 ? 46.043 21.215 13.949 1.00 56.20 115 PRO A N 1
ATOM 926 C CA . PRO A 1 116 ? 45.834 19.924 14.626 1.00 57.00 115 PRO A CA 1
ATOM 927 C C . PRO A 1 116 ? 47.072 19.009 14.649 1.00 57.59 115 PRO A C 1
ATOM 928 O O . PRO A 1 116 ? 47.655 18.803 15.722 1.00 57.60 115 PRO A O 1
ATOM 932 N N . GLY A 1 117 ? 47.469 18.476 13.492 1.00 58.10 116 GLY A N 1
ATOM 933 C CA . GLY A 1 117 ? 48.678 17.643 13.413 1.00 58.43 116 GLY A CA 1
ATOM 934 C C . GLY A 1 117 ? 48.636 16.505 12.403 1.00 58.67 116 GLY A C 1
ATOM 935 O O . GLY A 1 117 ? 49.605 15.734 12.282 1.00 58.66 116 GLY A O 1
ATOM 936 N N . GLY A 1 118 ? 47.520 16.403 11.675 1.00 58.65 117 GLY A N 1
ATOM 937 C CA . GLY A 1 118 ? 47.313 15.320 10.700 1.00 58.41 117 GLY A CA 1
ATOM 938 C C . GLY A 1 118 ? 46.960 15.812 9.301 1.00 58.02 117 GLY A C 1
ATOM 939 O O . GLY A 1 118 ? 46.793 15.008 8.371 1.00 58.26 117 GLY A O 1
ATOM 940 N N . GLU A 1 119 ? 46.828 17.131 9.162 1.00 57.10 118 GLU A N 1
ATOM 941 C CA . GLU A 1 119 ? 46.601 17.767 7.865 1.00 56.34 118 GLU A CA 1
ATOM 942 C C . GLU A 1 119 ? 47.638 18.885 7.678 1.00 54.93 118 GLU A C 1
ATOM 943 O O . GLU A 1 119 ? 47.748 19.782 8.514 1.00 54.61 118 GLU A O 1
ATOM 949 N N . ASN A 1 120 ? 48.411 18.805 6.595 1.00 53.37 119 ASN A N 1
ATOM 950 C CA . ASN A 1 120 ? 49.500 19.756 6.352 1.00 51.95 119 ASN A CA 1
ATOM 951 C C . ASN A 1 120 ? 49.056 21.060 5.678 1.00 50.81 119 ASN A C 1
ATOM 952 O O . ASN A 1 120 ? 47.945 21.150 5.151 1.00 50.50 119 ASN A O 1
ATOM 957 N N . ASP A 1 121 ? 49.933 22.062 5.712 1.00 49.58 120 ASP A N 1
ATOM 958 C CA . ASP A 1 121 ? 49.801 23.271 4.886 1.00 48.25 120 ASP A CA 1
ATOM 959 C C . ASP A 1 121 ? 50.352 22.982 3.488 1.00 47.74 120 ASP A C 1
ATOM 960 O O . ASP A 1 121 ? 51.291 22.206 3.330 1.00 47.28 120 ASP A O 1
ATOM 965 N N . LYS A 1 122 ? 49.769 23.597 2.469 1.00 47.46 121 LYS A N 1
ATOM 966 C CA . LYS A 1 122 ? 50.319 23.495 1.116 1.00 47.10 121 LYS A CA 1
ATOM 967 C C . LYS A 1 122 ? 50.632 24.892 0.607 1.00 46.89 121 LYS A C 1
ATOM 968 O O . LYS A 1 122 ? 50.004 25.868 1.021 1.00 46.56 121 LYS A O 1
ATOM 974 N N . ILE A 1 123 ? 51.627 24.976 -0.269 1.00 46.69 122 ILE A N 1
ATOM 975 C CA . ILE A 1 123 ? 51.903 26.194 -1.017 1.00 46.41 122 ILE A CA 1
ATOM 976 C C . ILE A 1 123 ? 51.750 25.881 -2.510 1.00 45.84 122 ILE A C 1
ATOM 977 O O . ILE A 1 123 ? 52.193 24.832 -2.979 1.00 46.08 122 ILE A O 1
ATOM 982 N N . ARG A 1 124 ? 51.107 26.780 -3.245 1.00 44.94 123 ARG A N 1
ATOM 983 C CA . ARG A 1 124 ? 50.705 26.492 -4.617 1.00 44.19 123 ARG A CA 1
ATOM 984 C C . ARG A 1 124 ? 50.835 27.713 -5.539 1.00 43.77 123 ARG A C 1
ATOM 985 O O . ARG A 1 124 ? 50.577 28.842 -5.129 1.00 43.70 123 ARG A O 1
ATOM 993 N N . TRP A 1 125 ? 51.244 27.451 -6.780 1.00 43.49 124 TRP A N 1
ATOM 994 C CA . TRP A 1 125 ? 51.411 28.452 -7.827 1.00 43.23 124 TRP A CA 1
ATOM 995 C C . TRP A 1 125 ? 50.538 28.111 -9.019 1.00 43.25 124 TRP A C 1
ATOM 996 O O . TRP A 1 125 ? 50.605 26.993 -9.541 1.00 43.44 124 TRP A O 1
ATOM 1007 N N . TYR A 1 126 ? 49.725 29.079 -9.441 1.00 42.93 125 TYR A N 1
ATOM 1008 C CA . TYR A 1 126 ? 48.953 28.990 -10.681 1.00 42.69 125 TYR A CA 1
ATOM 1009 C C . TYR A 1 126 ? 49.679 29.699 -11.823 1.00 43.10 125 TYR A C 1
ATOM 1010 O O . TYR A 1 126 ? 50.311 30.736 -11.611 1.00 43.71 125 TYR A O 1
ATOM 1019 N N . CYS A 1 127 ? 49.570 29.158 -13.033 1.00 43.13 126 CYS A N 1
ATOM 1020 C CA . CYS A 1 127 ? 50.156 29.785 -14.203 1.00 43.45 126 CYS A CA 1
ATOM 1021 C C . CYS A 1 127 ? 49.581 31.168 -14.408 1.00 43.92 126 CYS A C 1
ATOM 1022 O O . CYS A 1 127 ? 48.383 31.358 -14.284 1.00 44.09 126 CYS A O 1
ATOM 1025 N N . SER A 1 128 ? 50.435 32.135 -14.731 1.00 44.48 127 SER A N 1
ATOM 1026 C CA . SER A 1 128 ? 49.961 33.492 -14.920 1.00 45.18 127 SER A CA 1
ATOM 1027 C C . SER A 1 128 ? 49.232 33.605 -16.243 1.00 45.88 127 SER A C 1
ATOM 1028 O O . SER A 1 128 ? 48.426 34.508 -16.431 1.00 46.97 127 SER A O 1
ATOM 1031 N N . HIS A 1 129 ? 49.498 32.677 -17.151 1.00 45.99 128 HIS A N 1
ATOM 1032 C CA . HIS A 1 129 ? 48.884 32.744 -18.460 1.00 46.06 128 HIS A CA 1
ATOM 1033 C C . HIS A 1 129 ? 47.579 31.976 -18.598 1.00 46.22 128 HIS A C 1
ATOM 1034 O O . HIS A 1 129 ? 46.644 32.490 -19.200 1.00 46.94 128 HIS A O 1
ATOM 1041 N N . CYS A 1 130 ? 47.523 30.748 -18.081 1.00 45.87 129 CYS A N 1
ATOM 1042 C CA . CYS A 1 130 ? 46.373 29.871 -18.291 1.00 45.58 129 CYS A CA 1
ATOM 1043 C C . CYS A 1 130 ? 45.709 29.469 -16.980 1.00 46.09 129 CYS A C 1
ATOM 1044 O O . CYS A 1 130 ? 44.692 28.764 -16.977 1.00 46.39 129 CYS A O 1
ATOM 1047 N N . ARG A 1 131 ? 46.312 29.915 -15.879 1.00 46.35 130 ARG A N 1
ATOM 1048 C CA . ARG A 1 131 ? 45.838 29.692 -14.504 1.00 46.85 130 ARG A CA 1
ATOM 1049 C C . ARG A 1 131 ? 45.720 28.234 -14.070 1.00 47.06 130 ARG A C 1
ATOM 1050 O O . ARG A 1 131 ? 45.075 27.921 -13.076 1.00 47.30 130 ARG A O 1
ATOM 1058 N N . GLN A 1 132 ? 46.390 27.349 -14.805 1.00 47.32 131 GLN A N 1
ATOM 1059 C CA . GLN A 1 132 ? 46.549 25.962 -14.397 1.00 47.55 131 GLN A CA 1
ATOM 1060 C C . GLN A 1 132 ? 47.583 25.859 -13.289 1.00 47.32 131 GLN A C 1
ATOM 1061 O O . GLN A 1 132 ? 48.507 26.663 -13.222 1.00 47.21 131 GLN A O 1
ATOM 1067 N N . VAL A 1 133 ? 47.421 24.867 -12.421 1.00 47.56 132 VAL A N 1
ATOM 1068 C CA . VAL A 1 133 ? 48.366 24.633 -11.327 1.00 47.27 132 VAL A CA 1
ATOM 1069 C C . VAL A 1 133 ? 49.735 24.282 -11.909 1.00 47.50 132 VAL A C 1
ATOM 1070 O O . VAL A 1 133 ? 49.882 23.297 -12.633 1.00 47.57 132 VAL A O 1
ATOM 1074 N N . VAL A 1 134 ? 50.722 25.116 -11.590 1.00 47.63 133 VAL A N 1
ATOM 1075 C CA . VAL A 1 134 ? 52.089 24.955 -12.075 1.00 47.61 133 VAL A CA 1
ATOM 1076 C C . VAL A 1 134 ? 52.959 24.154 -11.095 1.00 47.91 133 VAL A C 1
ATOM 1077 O O . VAL A 1 134 ? 53.786 23.344 -11.510 1.00 47.93 133 VAL A O 1
ATOM 1081 N N . HIS A 1 135 ? 52.767 24.390 -9.800 1.00 48.50 134 HIS A N 1
ATOM 1082 C CA . HIS A 1 135 ? 53.545 23.726 -8.757 1.00 48.87 134 HIS A CA 1
ATOM 1083 C C . HIS A 1 135 ? 52.898 23.830 -7.389 1.00 49.39 134 HIS A C 1
ATOM 1084 O O . HIS A 1 135 ? 52.311 24.847 -7.040 1.00 49.07 134 HIS A O 1
ATOM 1091 N N . GLU A 1 136 ? 53.033 22.762 -6.619 1.00 50.30 135 GLU A N 1
ATOM 1092 C CA . GLU A 1 136 ? 52.479 22.684 -5.291 1.00 51.66 135 GLU A CA 1
ATOM 1093 C C . GLU A 1 136 ? 53.456 21.930 -4.414 1.00 52.82 135 GLU A C 1
ATOM 1094 O O . GLU A 1 136 ? 54.091 20.964 -4.857 1.00 53.01 135 GLU A O 1
ATOM 1100 N N . SER A 1 137 ? 53.581 22.377 -3.174 1.00 54.23 136 SER A N 1
ATOM 1101 C CA . SER A 1 137 ? 54.422 21.697 -2.206 1.00 55.97 136 SER A CA 1
ATOM 1102 C C . SER A 1 137 ? 53.710 21.614 -0.862 1.00 57.37 136 SER A C 1
ATOM 1103 O O . SER A 1 137 ? 53.102 22.594 -0.416 1.00 57.80 136 SER A O 1
ATOM 1106 N N . GLU A 1 138 ? 53.773 20.438 -0.239 1.00 58.95 137 GLU A N 1
ATOM 1107 C CA . GLU A 1 138 ? 53.233 20.226 1.101 1.00 60.51 137 GLU A CA 1
ATOM 1108 C C . GLU A 1 138 ? 54.231 20.755 2.132 1.00 61.63 137 GLU A C 1
ATOM 1109 O O . GLU A 1 138 ? 55.439 20.556 1.998 1.00 61.73 137 GLU A O 1
ATOM 1115 N N . LEU A 1 139 ? 53.730 21.448 3.147 1.00 63.09 138 LEU A N 1
ATOM 1116 C CA . LEU A 1 139 ? 54.607 22.014 4.162 1.00 64.80 138 LEU A CA 1
ATOM 1117 C C . LEU A 1 139 ? 54.648 21.143 5.413 1.00 66.29 138 LEU A C 1
ATOM 1118 O O . LEU A 1 139 ? 53.673 20.455 5.731 1.00 66.14 138 LEU A O 1
ATOM 1123 N N . GLN A 1 140 ? 55.786 21.176 6.108 1.00 68.33 139 GLN A N 1
ATOM 1124 C CA . GLN A 1 140 ? 55.983 20.384 7.325 1.00 70.45 139 GLN A CA 1
ATOM 1125 C C . GLN A 1 140 ? 55.264 20.977 8.537 1.00 71.76 139 GLN A C 1
ATOM 1126 O O . GLN A 1 140 ? 55.062 22.194 8.630 1.00 71.96 139 GLN A O 1
ATOM 1132 N N . MET A 1 141 ? 54.894 20.102 9.468 1.00 73.53 140 MET A N 1
ATOM 1133 C CA . MET A 1 141 ? 54.183 20.505 10.683 1.00 75.19 140 MET A CA 1
ATOM 1134 C C . MET A 1 141 ? 55.098 21.255 11.654 1.00 75.86 140 MET A C 1
ATOM 1135 O O . MET A 1 141 ? 54.918 22.459 11.874 1.00 76.10 140 MET A O 1
ATOM 1140 N N . LEU A 1 142 ? 56.085 20.532 12.194 1.00 76.68 141 LEU A N 1
ATOM 1141 C CA . LEU A 1 142 ? 57.021 21.018 13.230 1.00 77.29 141 LEU A CA 1
ATOM 1142 C C . LEU A 1 142 ? 57.696 22.372 12.931 1.00 77.54 141 LEU A C 1
ATOM 1143 O O . LEU A 1 142 ? 57.852 23.211 13.834 1.00 77.49 141 LEU A O 1
ATOM 1148 N N . ASP A 1 143 ? 58.088 22.574 11.673 1.00 77.69 142 ASP A N 1
ATOM 1149 C CA . ASP A 1 143 ? 58.824 23.773 11.279 1.00 77.81 142 ASP A CA 1
ATOM 1150 C C . ASP A 1 143 ? 57.893 24.798 10.639 1.00 77.63 142 ASP A C 1
ATOM 1151 O O . ASP A 1 143 ? 57.621 24.761 9.434 1.00 77.71 142 ASP A O 1
ATOM 1156 N N . LEU A 1 144 ? 57.408 25.713 11.471 1.00 77.31 143 LEU A N 1
ATOM 1157 C CA . LEU A 1 144 ? 56.381 26.674 11.069 1.00 77.00 143 LEU A CA 1
ATOM 1158 C C . LEU A 1 144 ? 56.970 27.958 10.470 1.00 76.50 143 LEU A C 1
ATOM 1159 O O . LEU A 1 144 ? 57.732 28.680 11.132 1.00 76.44 143 LEU A O 1
ATOM 1164 N N . GLY A 1 145 ? 56.625 28.223 9.211 1.00 75.82 144 GLY A N 1
ATOM 1165 C CA . GLY A 1 145 ? 57.011 29.467 8.536 1.00 75.04 144 GLY A 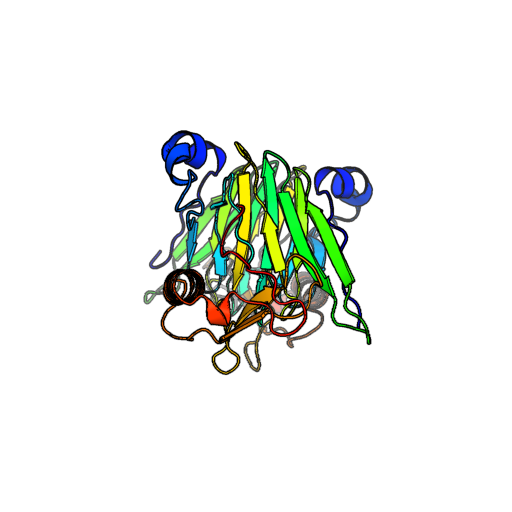CA 1
ATOM 1166 C C . GLY A 1 145 ? 58.378 29.481 7.871 1.00 74.51 144 GLY A C 1
ATOM 1167 O O . GLY A 1 145 ? 58.608 30.256 6.942 1.00 74.53 144 GLY A O 1
ATOM 1168 N N . THR A 1 146 ? 59.293 28.639 8.349 1.00 73.98 145 THR A N 1
ATOM 1169 C CA . THR A 1 146 ? 60.630 28.539 7.744 1.00 73.19 145 THR A CA 1
ATOM 1170 C C . THR A 1 146 ? 60.652 27.591 6.538 1.00 72.58 145 THR A C 1
ATOM 1171 O O . THR A 1 146 ? 61.505 27.717 5.656 1.00 72.52 145 THR A O 1
ATOM 1175 N N . GLN A 1 147 ? 59.709 26.651 6.506 1.00 71.73 146 GLN A N 1
ATOM 1176 C CA . GLN A 1 147 ? 59.557 25.756 5.365 1.00 71.07 146 GLN A CA 1
ATOM 1177 C C . GLN A 1 147 ? 58.938 26.507 4.179 1.00 70.54 146 GLN A C 1
ATOM 1178 O O . GLN A 1 147 ? 58.941 26.011 3.049 1.00 70.41 146 GLN A O 1
ATOM 1184 N N . VAL A 1 148 ? 58.431 27.710 4.452 1.00 69.69 147 VAL A N 1
ATOM 1185 C CA . VAL A 1 148 ? 57.796 28.555 3.447 1.00 69.02 147 VAL A CA 1
ATOM 1186 C C . VAL A 1 148 ? 58.827 29.235 2.549 1.00 68.52 147 VAL A C 1
ATOM 1187 O O . VAL A 1 148 ? 58.783 29.072 1.323 1.00 68.38 147 VAL A O 1
ATOM 1191 N N . LYS A 1 149 ? 59.747 29.990 3.153 1.00 67.69 148 LYS A N 1
ATOM 1192 C CA . LYS A 1 149 ? 60.776 30.697 2.390 1.00 67.01 148 LYS A CA 1
ATOM 1193 C C . LYS A 1 149 ? 61.719 29.698 1.722 1.00 65.89 148 LYS A C 1
ATOM 1194 O O . LYS A 1 149 ? 62.344 29.998 0.711 1.00 65.78 148 LYS A O 1
ATOM 1200 N N . GLU A 1 150 ? 61.783 28.505 2.298 1.00 64.72 149 GLU A N 1
ATOM 1201 C CA . GLU A 1 150 ? 62.540 27.387 1.756 1.00 63.68 149 GLU A CA 1
ATOM 1202 C C . GLU A 1 150 ? 61.865 26.835 0.504 1.00 62.65 149 GLU A C 1
ATOM 1203 O O . GLU A 1 150 ? 62.539 26.322 -0.390 1.00 62.60 149 GLU A O 1
ATOM 1209 N N . ALA A 1 151 ? 60.537 26.934 0.453 1.00 61.35 150 ALA A N 1
ATOM 1210 C CA . ALA A 1 151 ? 59.759 26.404 -0.671 1.00 60.35 150 ALA A CA 1
ATOM 1211 C C . ALA A 1 151 ? 59.657 27.404 -1.818 1.00 59.60 150 ALA A C 1
ATOM 1212 O O . ALA A 1 151 ? 59.533 27.003 -2.980 1.00 59.45 150 ALA A O 1
ATOM 1214 N N . ILE A 1 152 ? 59.699 28.695 -1.480 1.00 58.64 151 ILE A N 1
AT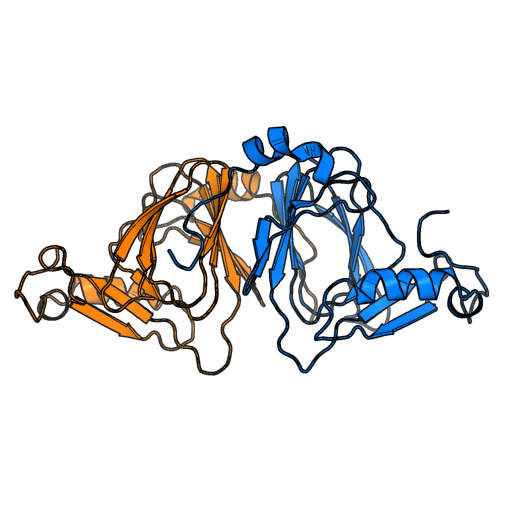OM 1215 C CA . ILE A 1 152 ? 59.743 29.776 -2.468 1.00 57.81 151 ILE A CA 1
ATOM 1216 C C . ILE A 1 152 ? 61.100 29.790 -3.173 1.00 57.57 151 ILE A C 1
ATOM 1217 O O . ILE A 1 152 ? 61.165 29.831 -4.407 1.00 57.56 151 ILE A O 1
ATOM 1222 N N . LEU A 1 153 ? 62.170 29.736 -2.380 1.00 57.04 152 LEU A N 1
ATOM 1223 C CA . LEU A 1 153 ? 63.537 29.627 -2.890 1.00 56.62 152 LEU A CA 1
ATOM 1224 C C . LEU A 1 153 ? 63.700 28.448 -3.829 1.00 56.21 152 LEU A C 1
ATOM 1225 O O . LEU A 1 153 ? 64.329 28.566 -4.882 1.00 56.08 152 LEU A O 1
ATOM 1230 N N . ASP A 1 154 ? 63.129 27.315 -3.425 1.00 55.79 153 ASP A N 1
ATOM 1231 C CA . ASP A 1 154 ? 63.201 26.068 -4.178 1.00 55.63 153 ASP A CA 1
ATOM 1232 C C . ASP A 1 154 ? 62.450 26.181 -5.508 1.00 55.17 153 ASP A C 1
ATOM 1233 O O . ASP A 1 154 ? 62.920 25.691 -6.530 1.00 55.15 153 ASP A O 1
ATOM 1238 N N . PHE A 1 155 ? 61.288 26.833 -5.472 1.00 54.65 154 PHE A N 1
ATOM 1239 C CA . PHE A 1 155 ? 60.505 27.153 -6.661 1.00 53.69 154 PHE A CA 1
ATOM 1240 C C . PHE A 1 155 ? 61.298 28.097 -7.554 1.00 53.70 154 PHE A C 1
ATOM 1241 O O . PHE A 1 155 ? 61.504 27.790 -8.723 1.00 53.60 154 PHE A O 1
ATOM 1249 N N . GLU A 1 156 ? 61.754 29.223 -6.989 1.00 53.72 155 GLU A N 1
ATOM 1250 C CA . GLU A 1 156 ? 62.575 30.228 -7.687 1.00 53.59 155 GLU A CA 1
ATOM 1251 C C . GLU A 1 156 ? 63.716 29.614 -8.502 1.00 53.28 155 GLU A C 1
ATOM 1252 O O . GLU A 1 156 ? 63.967 30.013 -9.640 1.00 53.42 155 GLU A O 1
ATOM 1258 N N . ASN A 1 157 ? 64.412 28.654 -7.902 1.00 52.65 156 ASN A N 1
ATOM 1259 C CA . ASN A 1 157 ? 65.652 28.145 -8.460 1.00 52.17 156 ASN A CA 1
ATOM 1260 C C . ASN A 1 157 ? 65.519 26.854 -9.249 1.00 51.54 156 ASN A C 1
ATOM 1261 O O . ASN A 1 157 ? 66.521 26.221 -9.590 1.00 51.55 156 ASN A O 1
ATOM 1266 N N . ASP A 1 158 ? 64.280 26.477 -9.548 1.00 50.93 157 ASP A N 1
ATOM 1267 C CA . ASP A 1 158 ? 64.000 25.333 -10.404 1.00 50.51 157 ASP A CA 1
ATOM 1268 C C . ASP A 1 158 ? 63.103 25.787 -11.542 1.00 50.35 157 ASP A C 1
ATOM 1269 O O . ASP A 1 158 ? 61.914 26.035 -11.339 1.00 50.50 157 ASP A O 1
ATOM 1274 N N . VAL A 1 159 ? 63.676 25.885 -12.739 1.00 50.07 158 VAL A N 1
ATOM 1275 C CA . VAL A 1 159 ? 62.956 26.436 -13.884 1.00 49.84 158 VAL A CA 1
ATOM 1276 C C . VAL A 1 159 ? 61.850 25.536 -14.410 1.00 49.68 158 VAL A C 1
ATOM 1277 O O . VAL A 1 159 ? 60.839 26.032 -14.910 1.00 49.80 158 VAL A O 1
ATOM 1281 N N . GLU A 1 160 ? 62.034 24.222 -14.292 1.00 49.49 159 GLU A N 1
ATOM 1282 C CA . GLU A 1 160 ? 61.045 23.274 -14.810 1.00 49.23 159 GLU A CA 1
ATOM 1283 C C . GLU A 1 160 ? 59.821 23.173 -13.890 1.00 48.51 159 GLU A C 1
ATOM 1284 O O . GLU A 1 160 ? 58.730 22.799 -14.332 1.00 48.49 159 GLU A O 1
ATOM 1290 N N . LYS A 1 161 ? 60.011 23.515 -12.618 1.00 47.57 160 LYS A N 1
ATOM 1291 C CA . LYS A 1 161 ? 58.909 23.658 -11.681 1.00 46.83 160 LYS A CA 1
ATOM 1292 C C . LYS A 1 161 ? 58.192 24.967 -11.970 1.00 46.15 160 LYS A C 1
ATOM 1293 O O . LYS A 1 161 ? 56.985 25.100 -11.739 1.00 45.60 160 LYS A O 1
ATOM 1299 N N . ARG A 1 162 ? 58.967 25.934 -12.463 1.00 45.41 161 ARG A N 1
ATOM 1300 C CA . ARG A 1 162 ? 58.492 27.283 -12.767 1.00 44.49 161 ARG A CA 1
ATOM 1301 C C . ARG A 1 162 ? 57.774 27.354 -14.117 1.00 44.22 161 ARG A C 1
ATOM 1302 O O . ARG A 1 162 ? 57.081 28.328 -14.406 1.00 44.00 161 ARG A O 1
ATOM 1310 N N . THR A 1 163 ? 57.963 26.322 -14.936 1.00 43.48 162 THR A N 1
ATOM 1311 C CA . THR A 1 163 ? 57.370 26.255 -16.258 1.00 43.33 162 THR A CA 1
ATOM 1312 C C . THR A 1 163 ? 56.025 25.544 -16.204 1.00 43.16 162 THR A C 1
ATOM 1313 O O . THR A 1 163 ? 55.913 24.441 -15.650 1.00 43.47 162 THR A O 1
ATOM 1317 N N . CYS A 1 164 ? 55.013 26.178 -16.783 1.00 42.71 163 CYS A N 1
ATOM 1318 C CA . CYS A 1 164 ? 53.712 25.549 -16.970 1.00 43.00 163 CYS A CA 1
ATOM 1319 C C . CYS A 1 164 ? 53.784 24.402 -18.005 1.00 43.66 163 CYS A C 1
ATOM 1320 O O . CYS A 1 164 ? 54.185 24.599 -19.155 1.00 43.12 163 CYS A O 1
ATOM 1323 N N . PHE A 1 165 ? 53.400 23.205 -17.588 1.00 44.63 164 PHE A N 1
ATOM 1324 C CA . PHE A 1 165 ? 53.476 22.059 -18.483 1.00 46.28 164 PHE A CA 1
ATOM 1325 C C . PHE A 1 165 ? 52.595 22.253 -19.713 1.00 46.34 164 PHE A C 1
ATOM 1326 O O . PHE A 1 165 ? 52.931 21.771 -20.794 1.00 46.63 164 PHE A O 1
ATOM 1334 N N . HIS A 1 166 ? 51.502 22.991 -19.538 1.00 46.67 165 HIS A N 1
ATOM 1335 C CA . HIS A 1 166 ? 50.459 23.168 -20.549 1.00 47.05 165 HIS A CA 1
ATOM 1336 C C . HIS A 1 166 ? 50.735 24.277 -21.564 1.00 46.52 165 HIS A C 1
ATOM 1337 O O . HIS A 1 166 ? 50.738 24.017 -22.757 1.00 46.87 165 HIS A O 1
ATOM 1344 N N . CYS A 1 167 ? 50.938 25.513 -21.115 1.00 45.77 166 CYS A N 1
ATOM 1345 C CA . CYS A 1 167 ? 51.194 26.603 -22.061 1.00 44.81 166 CYS A CA 1
ATOM 1346 C C . CYS A 1 167 ? 52.679 26.947 -22.172 1.00 44.50 166 CYS A C 1
ATOM 1347 O O . CYS A 1 167 ? 53.057 27.805 -22.965 1.00 44.22 166 CYS A O 1
ATOM 1350 N N . LYS A 1 168 ? 53.514 26.282 -21.376 1.00 44.29 167 LYS A N 1
ATOM 1351 C CA . LYS A 1 168 ? 54.976 26.485 -21.411 1.00 44.11 167 LYS A CA 1
ATOM 1352 C C . LYS A 1 168 ? 55.452 27.866 -20.905 1.00 43.65 167 LYS A C 1
ATOM 1353 O O . LYS A 1 168 ? 56.634 28.207 -21.046 1.00 43.16 167 LYS A O 1
ATOM 1359 N N . THR A 1 169 ? 54.534 28.640 -20.315 1.00 43.11 168 THR A N 1
ATOM 1360 C CA . THR A 1 169 ? 54.856 29.932 -19.710 1.00 42.47 168 THR A CA 1
ATOM 1361 C C . THR A 1 169 ? 55.823 29.776 -18.534 1.00 42.53 168 THR A C 1
ATOM 1362 O O . THR A 1 169 ? 55.586 28.984 -17.609 1.00 41.83 168 THR A O 1
ATOM 1366 N N . LEU A 1 170 ? 56.911 30.549 -18.585 1.00 42.76 169 LEU A N 1
ATOM 1367 C CA . LEU A 1 170 ? 57.837 30.664 -17.464 1.00 42.90 169 LEU A CA 1
ATOM 1368 C C . LEU A 1 170 ? 57.205 31.509 -16.359 1.00 43.30 169 LEU A C 1
ATOM 1369 O O . LEU A 1 170 ? 56.953 32.699 -16.537 1.00 42.99 169 LEU A O 1
ATOM 1374 N N . ASN A 1 171 ? 56.936 30.871 -15.229 1.00 44.45 170 ASN A N 1
ATOM 1375 C CA . ASN A 1 171 ? 56.319 31.540 -14.098 1.00 46.01 170 ASN A CA 1
ATOM 1376 C C . ASN A 1 171 ? 57.367 32.010 -13.088 1.00 47.29 170 ASN A C 1
ATOM 1377 O O . ASN A 1 171 ? 58.520 31.585 -13.151 1.00 47.32 170 ASN A O 1
ATOM 1382 N N . TYR A 1 172 ? 56.960 32.893 -12.174 1.00 49.44 171 TYR A N 1
ATOM 1383 C CA . TYR A 1 172 ? 57.865 33.527 -11.188 1.00 51.43 171 TYR A CA 1
ATOM 1384 C C . TYR A 1 172 ? 57.339 33.390 -9.751 1.00 53.06 171 TYR A C 1
ATOM 1385 O O . TYR A 1 172 ? 56.147 33.159 -9.546 1.00 53.52 171 TYR A O 1
ATOM 1394 N N . ALA A 1 173 ? 58.232 33.515 -8.766 1.00 55.15 172 ALA A N 1
ATOM 1395 C CA . ALA A 1 173 ? 57.849 33.475 -7.348 1.00 56.86 172 ALA A CA 1
ATOM 1396 C C . ALA A 1 173 ? 57.340 34.834 -6.847 1.00 58.21 172 ALA A C 1
ATOM 1397 O O . ALA A 1 173 ? 56.718 34.923 -5.785 1.00 58.28 172 ALA A O 1
ATOM 1399 N N . ARG A 1 174 ? 57.590 35.877 -7.637 1.00 60.12 173 ARG A N 1
ATOM 1400 C CA . ARG A 1 174 ? 57.248 37.264 -7.287 1.00 62.15 173 ARG A CA 1
ATOM 1401 C C . ARG A 1 174 ? 57.017 38.086 -8.571 1.00 63.28 173 ARG A C 1
ATOM 1402 O O . ARG A 1 174 ? 57.430 37.661 -9.657 1.00 63.43 173 ARG A O 1
ATOM 1410 N N . PRO A 1 175 ? 56.342 39.253 -8.462 1.00 64.45 174 PRO A N 1
ATOM 1411 C CA . PRO A 1 175 ? 56.062 40.031 -9.684 1.00 65.25 174 PRO A CA 1
ATOM 1412 C C . PRO A 1 175 ? 57.313 40.449 -10.482 1.00 65.94 174 PRO A C 1
ATOM 1413 O O . PRO A 1 175 ? 58.259 41.013 -9.912 1.00 65.88 174 PRO A O 1
ATOM 1417 N N . GLN A 1 176 ? 57.287 40.154 -11.789 1.00 66.56 175 GLN A N 1
ATOM 1418 C CA . GLN A 1 176 ? 58.387 40.414 -12.741 1.00 67.10 175 GLN A CA 1
ATOM 1419 C C . GLN A 1 176 ? 59.655 39.612 -12.436 1.00 67.20 175 GLN A C 1
ATOM 1420 O O . GLN A 1 176 ? 60.135 38.848 -13.272 1.00 67.17 175 GLN A O 1
ATOM 1426 N N . ALA B 1 1 ? 27.880 24.339 -0.475 1.00 55.21 0 ALA B N 1
ATOM 1427 C CA . ALA B 1 1 ? 29.334 24.149 -0.143 1.00 55.17 0 ALA B CA 1
ATOM 1428 C C . ALA B 1 1 ? 30.158 25.429 -0.374 1.00 54.89 0 ALA B C 1
ATOM 1429 O O . ALA B 1 1 ? 31.378 25.454 -0.125 1.00 54.86 0 ALA B O 1
ATOM 1431 N N . MET B 1 2 ? 29.481 26.479 -0.850 1.00 53.89 1 MET B N 1
ATOM 1432 C CA . MET B 1 2 ? 30.116 27.776 -1.105 1.00 52.78 1 MET B CA 1
ATOM 1433 C C . MET B 1 2 ? 30.232 28.606 0.172 1.00 51.27 1 MET B C 1
ATOM 1434 O O . MET B 1 2 ? 29.437 28.460 1.097 1.00 51.32 1 MET B O 1
ATOM 1439 N N . PHE B 1 3 ? 31.243 29.468 0.196 1.00 49.58 2 PHE B N 1
ATOM 1440 C CA . PHE B 1 3 ? 31.603 30.261 1.364 1.00 47.72 2 PHE B CA 1
ATOM 1441 C C . PHE B 1 3 ? 31.499 31.767 1.078 1.00 46.37 2 PHE B C 1
ATOM 1442 O O . PHE B 1 3 ? 31.475 32.192 -0.083 1.00 46.02 2 PHE B O 1
ATOM 1450 N N . ASN B 1 4 ? 31.450 32.567 2.142 1.00 44.61 3 ASN B N 1
ATOM 1451 C CA . ASN B 1 4 ? 31.337 34.011 2.013 1.00 42.90 3 ASN B CA 1
ATOM 1452 C C . ASN B 1 4 ? 32.633 34.627 1.501 1.00 41.97 3 ASN B C 1
ATOM 1453 O O . ASN B 1 4 ? 33.726 34.304 1.972 1.00 41.76 3 ASN B O 1
ATOM 1458 N N . THR B 1 5 ? 32.499 35.526 0.535 1.00 40.88 4 THR B N 1
ATOM 1459 C CA . THR B 1 5 ? 33.638 36.288 0.042 1.00 39.60 4 THR B CA 1
ATOM 1460 C C . THR B 1 5 ? 33.455 37.790 0.291 1.00 38.62 4 THR B C 1
ATOM 1461 O O . THR B 1 5 ? 34.157 38.604 -0.300 1.00 39.39 4 THR B O 1
ATOM 1465 N N . THR B 1 6 ? 32.525 38.153 1.164 1.00 37.10 5 THR B N 1
ATOM 1466 C CA . THR B 1 6 ? 32.194 39.556 1.389 1.00 35.97 5 THR B CA 1
ATOM 1467 C C . THR B 1 6 ? 32.697 39.980 2.773 1.00 35.42 5 THR B C 1
ATOM 1468 O O . THR B 1 6 ? 32.233 39.466 3.803 1.00 35.30 5 THR B O 1
ATOM 1472 N N . PRO B 1 7 ? 33.691 40.885 2.807 1.00 34.53 6 PRO B N 1
ATOM 1473 C CA . PRO B 1 7 ? 34.099 41.436 4.089 1.00 34.02 6 PRO B CA 1
ATOM 1474 C C . PRO B 1 7 ? 32.985 42.270 4.715 1.00 33.73 6 PRO B C 1
ATOM 1475 O O . PRO B 1 7 ? 32.025 42.634 4.043 1.00 33.95 6 PRO B O 1
ATOM 1479 N N . ILE B 1 8 ? 33.101 42.521 6.009 1.00 33.45 7 ILE B N 1
ATOM 1480 C CA . ILE B 1 8 ? 32.147 43.329 6.717 1.00 33.18 7 ILE B CA 1
ATOM 1481 C C . ILE B 1 8 ? 32.892 44.494 7.341 1.00 32.98 7 ILE B C 1
ATOM 1482 O O . ILE B 1 8 ? 33.893 44.316 8.032 1.00 31.87 7 ILE B O 1
ATOM 1487 N N . ASN B 1 9 ? 32.374 45.689 7.094 1.00 33.50 8 ASN B N 1
ATOM 1488 C CA . ASN B 1 9 ? 32.932 46.878 7.657 1.00 34.16 8 ASN B CA 1
ATOM 1489 C C . ASN B 1 9 ? 32.343 47.062 9.024 1.00 34.95 8 ASN B C 1
ATOM 1490 O O . ASN B 1 9 ? 31.132 47.195 9.161 1.00 35.92 8 ASN B O 1
ATOM 1495 N N . ILE B 1 10 ? 33.200 47.067 10.035 1.00 35.50 9 ILE B N 1
ATOM 1496 C CA . ILE B 1 10 ? 32.770 47.190 11.410 1.00 36.39 9 ILE B CA 1
ATOM 1497 C C . ILE B 1 10 ? 31.962 48.465 11.681 1.00 37.60 9 ILE B C 1
ATOM 1498 O O . ILE B 1 10 ? 30.894 48.385 12.298 1.00 37.62 9 ILE B O 1
ATOM 1503 N N . ASP B 1 11 ? 32.457 49.619 11.214 1.00 38.62 10 ASP B N 1
ATOM 1504 C CA . ASP B 1 11 ? 31.794 50.912 11.449 1.00 39.29 10 ASP B CA 1
ATOM 1505 C C . ASP B 1 11 ? 30.374 50.879 10.949 1.00 39.55 10 ASP B C 1
ATOM 1506 O O . ASP B 1 11 ? 29.448 51.208 11.693 1.00 39.27 10 ASP B O 1
ATOM 1511 N N . LYS B 1 12 ? 30.222 50.461 9.689 1.00 40.18 11 LYS B N 1
ATOM 1512 C CA . LYS B 1 12 ? 28.924 50.344 9.036 1.00 40.65 11 LYS B CA 1
ATOM 1513 C C . LYS B 1 12 ? 28.033 49.308 9.715 1.00 40.77 11 LYS B C 1
ATOM 1514 O O . LYS B 1 12 ? 26.868 49.568 9.963 1.00 41.02 11 LYS B O 1
ATOM 1520 N N . TRP B 1 13 ? 28.581 48.137 10.021 1.00 41.37 12 TRP B N 1
ATOM 1521 C CA . TRP B 1 13 ? 27.830 47.136 10.755 1.00 41.39 12 TRP B CA 1
ATOM 1522 C C . TRP B 1 13 ? 27.309 47.760 12.028 1.00 41.69 12 TRP B C 1
ATOM 1523 O O . TRP B 1 13 ? 26.156 47.570 12.383 1.00 41.61 12 TRP B O 1
ATOM 1534 N N . LEU B 1 14 ? 28.168 48.514 12.703 1.00 42.35 13 LEU B N 1
ATOM 1535 C CA . LEU B 1 14 ? 27.811 49.165 13.956 1.00 43.20 13 LEU B CA 1
ATOM 1536 C C . LEU B 1 14 ? 26.749 50.241 13.784 1.00 44.14 13 LEU B C 1
ATOM 1537 O O . LEU B 1 14 ? 25.794 50.296 14.560 1.00 44.09 13 LEU B O 1
ATOM 1542 N N . LYS B 1 15 ? 26.920 51.093 12.773 1.00 44.97 14 LYS B N 1
ATOM 1543 C CA . LYS B 1 15 ? 25.955 52.148 12.485 1.00 45.89 14 LYS B CA 1
ATOM 1544 C C . LYS B 1 15 ? 24.560 51.567 12.269 1.00 46.12 14 LYS B C 1
ATOM 1545 O O . LYS B 1 15 ? 23.576 52.186 12.642 1.00 46.19 14 LYS B O 1
ATOM 1551 N N . GLU B 1 16 ? 24.486 50.369 11.703 1.00 46.60 15 GLU B N 1
ATOM 1552 C CA . GLU B 1 16 ? 23.205 49.753 11.391 1.00 47.74 15 GLU B CA 1
ATOM 1553 C C . GLU B 1 16 ? 22.708 48.797 12.482 1.00 48.48 15 GLU B C 1
ATOM 1554 O O . GLU B 1 16 ? 21.498 48.667 12.696 1.00 48.34 15 GLU B O 1
ATOM 1560 N N . ASN B 1 17 ? 23.637 48.147 13.175 1.00 49.29 16 ASN B N 1
ATOM 1561 C CA . ASN B 1 17 ? 23.288 47.047 14.067 1.00 50.37 16 ASN B CA 1
ATOM 1562 C C . ASN B 1 17 ? 23.651 47.207 15.555 1.00 51.29 16 ASN B C 1
ATOM 1563 O O . ASN B 1 17 ? 23.330 46.335 16.349 1.00 51.02 16 ASN B O 1
ATOM 1568 N N . GLU B 1 18 ? 24.289 48.317 15.934 1.00 52.59 17 GLU B N 1
ATOM 1569 C CA . GLU B 1 18 ? 24.757 48.508 17.320 1.00 53.92 17 GLU B CA 1
ATOM 1570 C C . GLU B 1 18 ? 23.684 48.274 18.390 1.00 54.56 17 GLU B C 1
ATOM 1571 O O . GLU B 1 18 ? 24.008 47.992 19.551 1.00 54.69 17 GLU B O 1
ATOM 1577 N N . GLY B 1 19 ? 22.418 48.372 17.986 1.00 55.30 18 GLY B N 1
ATOM 1578 C CA . GLY B 1 19 ? 21.289 48.062 18.854 1.00 55.95 18 GLY B CA 1
ATOM 1579 C C . GLY B 1 19 ? 21.103 46.572 19.095 1.00 56.73 18 GLY B C 1
ATOM 1580 O O . GLY B 1 19 ? 20.484 46.179 20.079 1.00 57.05 18 GLY B O 1
ATOM 1581 N N . LEU B 1 20 ? 21.628 45.741 18.195 1.00 57.43 19 LEU B N 1
ATOM 1582 C CA . LEU B 1 20 ? 21.616 44.282 18.363 1.00 58.09 19 LEU B CA 1
ATOM 1583 C C . LEU B 1 20 ? 22.486 43.838 19.536 1.00 58.85 19 LEU B C 1
ATOM 1584 O O . LEU B 1 20 ? 22.410 42.683 19.983 1.00 59.04 19 LEU B O 1
ATOM 1589 N N . LEU B 1 21 ? 23.325 44.749 20.024 1.00 59.48 20 LEU B N 1
ATOM 1590 C CA . LEU B 1 21 ? 24.174 44.450 21.164 1.00 60.19 20 LEU B CA 1
ATOM 1591 C C . LEU B 1 21 ? 23.324 44.597 22.438 1.00 61.31 20 LEU B C 1
ATOM 1592 O O . LEU B 1 21 ? 22.939 45.714 22.828 1.00 61.66 20 LEU B O 1
ATOM 1597 N N . LYS B 1 22 ? 23.019 43.454 23.058 1.00 62.13 21 LYS B N 1
ATOM 1598 C CA . LYS B 1 22 ? 21.988 43.372 24.095 1.00 62.98 21 LYS B CA 1
ATOM 1599 C C . LYS B 1 22 ? 22.500 42.701 25.367 1.00 63.24 21 LYS B C 1
ATOM 1600 O O . LYS B 1 22 ? 23.289 41.750 25.287 1.00 63.62 21 LYS B O 1
ATOM 1606 N N . PRO B 1 23 ? 22.030 43.163 26.545 1.00 63.30 22 PRO B N 1
ATOM 1607 C CA . PRO B 1 23 ? 22.541 42.603 27.805 1.00 63.22 22 PRO B CA 1
ATOM 1608 C C . PRO B 1 23 ? 22.143 41.126 27.965 1.00 62.99 22 PRO B C 1
ATOM 1609 O O . PRO B 1 23 ? 21.251 40.663 27.238 1.00 63.05 22 PRO B O 1
ATOM 1613 N N . PRO B 1 24 ? 22.805 40.378 28.886 1.00 62.64 23 PRO B N 1
ATOM 1614 C CA . PRO B 1 24 ? 23.926 40.757 29.767 1.00 62.08 23 PRO B CA 1
ATOM 1615 C C . PRO B 1 24 ? 25.322 40.534 29.160 1.00 61.30 23 PRO B C 1
ATOM 1616 O O . PRO B 1 24 ? 26.333 40.801 29.833 1.00 61.24 23 PRO B O 1
ATOM 1620 N N . VAL B 1 25 ? 25.365 40.051 27.916 1.00 60.04 24 VAL B N 1
ATOM 1621 C CA . VAL B 1 25 ? 26.619 39.701 27.235 1.00 58.85 24 VAL B CA 1
ATOM 1622 C C . VAL B 1 25 ? 26.980 40.702 26.116 1.00 57.85 24 VAL B C 1
ATOM 1623 O O . VAL B 1 25 ? 28.160 41.003 25.900 1.00 57.55 24 VAL B O 1
ATOM 1627 N N . ASN B 1 26 ? 25.955 41.210 25.423 1.00 56.50 25 ASN B N 1
ATOM 1628 C CA . ASN B 1 26 ? 26.092 42.324 24.480 1.00 55.19 25 ASN B CA 1
ATOM 1629 C C . ASN B 1 26 ? 26.877 41.970 23.210 1.00 54.23 25 ASN B C 1
ATOM 1630 O O . ASN B 1 26 ? 27.463 42.847 22.569 1.00 53.82 25 ASN B O 1
ATOM 1635 N N . ASN B 1 27 ? 26.890 40.684 22.856 1.00 53.07 26 ASN B N 1
ATOM 1636 C CA . ASN B 1 27 ? 27.712 40.201 21.746 1.00 51.71 26 ASN B CA 1
ATOM 1637 C C . ASN B 1 27 ? 26.927 39.751 20.535 1.00 50.70 26 ASN B C 1
ATOM 1638 O O . ASN B 1 27 ? 25.745 39.425 20.624 1.00 50.61 26 ASN B O 1
ATOM 1643 N N . TYR B 1 28 ? 27.602 39.756 19.398 1.00 49.49 27 TYR B N 1
ATOM 1644 C CA . TYR B 1 28 ? 27.037 39.287 18.153 1.00 48.39 27 TYR B CA 1
ATOM 1645 C C . TYR B 1 28 ? 28.160 38.664 17.356 1.00 47.33 27 TYR B C 1
ATOM 1646 O O . TYR B 1 28 ? 29.305 39.099 17.452 1.00 47.00 27 TYR B O 1
ATOM 1655 N N . CYS B 1 29 ? 27.832 37.638 16.579 1.00 46.22 28 CYS B N 1
ATOM 1656 C CA . CYS B 1 29 ? 28.837 36.929 15.806 1.00 45.24 28 CYS B CA 1
ATOM 1657 C C . CYS B 1 29 ? 28.864 37.411 14.370 1.00 43.89 28 CYS B C 1
ATOM 1658 O O . CYS B 1 29 ? 27.902 37.243 13.617 1.00 43.62 28 CYS B O 1
ATOM 1661 N N . LEU B 1 30 ? 29.981 38.028 14.011 1.00 42.25 29 LEU B N 1
ATOM 1662 C CA . LEU B 1 30 ? 30.172 38.531 12.670 1.00 40.90 29 LEU B CA 1
ATOM 1663 C C . LEU B 1 30 ? 30.469 37.387 11.731 1.00 39.69 29 LEU B C 1
ATOM 1664 O O . LEU B 1 30 ? 29.933 37.329 10.626 1.00 39.13 29 LEU B O 1
ATOM 1669 N N . HIS B 1 31 ? 31.310 36.471 12.194 1.00 38.69 30 HIS B N 1
ATOM 1670 C CA . HIS B 1 31 ? 31.720 35.338 11.402 1.00 37.83 30 HIS B CA 1
ATOM 1671 C C . HIS B 1 31 ? 31.705 34.112 12.291 1.00 37.86 30 HIS B C 1
ATOM 1672 O O . HIS B 1 31 ? 31.928 34.218 13.506 1.00 37.61 30 HIS B O 1
ATOM 1679 N N . LYS B 1 32 ? 31.470 32.955 11.676 1.00 37.56 31 LYS B N 1
ATOM 1680 C CA . LYS B 1 32 ? 31.362 31.669 12.373 1.00 37.97 31 LYS B CA 1
ATOM 1681 C C . LYS B 1 32 ? 31.957 30.543 11.526 1.00 37.62 31 LYS B C 1
ATOM 1682 O O . LYS B 1 32 ? 31.857 30.556 10.295 1.00 37.28 31 LYS B O 1
ATOM 1688 N N . GLY B 1 33 ? 32.559 29.561 12.188 1.00 37.29 32 GLY B N 1
ATOM 1689 C CA . GLY B 1 33 ? 33.128 28.419 11.487 1.00 36.70 32 GLY B CA 1
ATOM 1690 C C . GLY B 1 33 ? 34.635 28.390 11.595 1.00 36.26 32 GLY B C 1
ATOM 1691 O O . GLY B 1 33 ? 35.335 28.963 10.761 1.00 36.71 32 GLY B O 1
ATOM 1692 N N . GLY B 1 34 ? 35.138 27.720 12.623 1.00 35.66 33 GLY B N 1
ATOM 1693 C CA . GLY B 1 34 ? 36.572 27.604 12.821 1.00 35.61 33 GLY B CA 1
ATOM 1694 C C . GLY B 1 34 ? 37.010 28.642 13.817 1.00 35.43 33 GLY B C 1
ATOM 1695 O O . GLY B 1 34 ? 37.540 28.312 14.872 1.00 35.74 33 GLY B O 1
ATOM 1696 N N . PHE B 1 35 ? 36.820 29.906 13.470 1.00 35.35 34 PHE B N 1
ATOM 1697 C CA . PHE B 1 35 ? 36.788 30.936 14.493 1.00 35.63 34 PHE B CA 1
ATOM 1698 C C . PHE B 1 35 ? 35.372 31.422 14.621 1.00 35.34 34 PHE B C 1
ATOM 1699 O O . PHE B 1 35 ? 34.594 31.370 13.674 1.00 35.10 34 PHE B O 1
ATOM 1707 N N . THR B 1 36 ? 35.056 31.884 15.819 1.00 35.76 35 THR B N 1
ATOM 1708 C CA . THR B 1 36 ? 33.932 32.750 16.049 1.00 36.08 35 THR B CA 1
ATOM 1709 C C . THR B 1 36 ? 34.494 34.152 16.263 1.00 35.59 35 THR B C 1
ATOM 1710 O O . THR B 1 36 ? 35.336 34.370 17.138 1.00 35.54 35 THR B O 1
ATOM 1714 N N . VAL B 1 37 ? 34.030 35.093 15.454 1.00 35.53 36 VAL B N 1
ATOM 1715 C CA . VAL B 1 37 ? 34.444 36.479 15.584 1.00 35.21 36 VAL B CA 1
ATOM 1716 C C . VAL B 1 37 ? 33.262 37.264 16.116 1.00 35.61 36 VAL B C 1
ATOM 1717 O O . VAL B 1 37 ? 32.241 37.393 15.453 1.00 35.45 36 VAL B O 1
ATOM 1721 N N . MET B 1 38 ? 33.412 37.767 17.332 1.00 36.17 37 MET B N 1
ATOM 1722 C CA . MET B 1 38 ? 32.371 38.525 17.983 1.00 37.20 37 MET B CA 1
ATOM 1723 C C . MET B 1 38 ? 32.724 39.990 18.049 1.00 37.24 37 MET B C 1
ATOM 1724 O O . MET B 1 38 ? 33.893 40.357 18.175 1.00 37.27 37 MET B O 1
ATOM 1729 N N . ILE B 1 39 ? 31.684 40.803 17.976 1.00 37.58 38 ILE B N 1
ATOM 1730 C CA . ILE B 1 39 ? 31.741 42.216 18.280 1.00 38.22 38 ILE B CA 1
ATOM 1731 C C . ILE B 1 39 ? 30.874 42.458 19.521 1.00 38.46 38 ILE B C 1
ATOM 1732 O O . ILE B 1 39 ? 29.704 42.081 19.567 1.00 38.78 38 ILE B O 1
ATOM 1737 N N . VAL B 1 40 ? 31.457 43.058 20.547 1.00 38.72 39 VAL B N 1
ATOM 1738 C CA . VAL B 1 40 ? 30.792 43.134 21.833 1.00 38.88 39 VAL B CA 1
ATOM 1739 C C . VAL B 1 40 ? 30.598 44.577 22.265 1.00 39.54 39 VAL B C 1
ATOM 1740 O O . VAL B 1 40 ? 31.515 45.387 22.180 1.00 39.61 39 VAL B O 1
ATOM 1744 N N . GLY B 1 41 ? 29.405 44.886 22.749 1.00 40.34 40 GLY B N 1
ATOM 1745 C CA . GLY B 1 41 ? 29.127 46.206 23.303 1.00 41.78 40 GLY B CA 1
ATOM 1746 C C . GLY B 1 41 ? 29.088 46.181 24.818 1.00 42.59 40 GLY B C 1
ATOM 1747 O O . GLY B 1 41 ? 29.534 45.215 25.447 1.00 42.59 40 GLY B O 1
ATOM 1748 N N . GLY B 1 42 ? 28.548 47.250 25.393 1.00 43.28 41 GLY B N 1
ATOM 1749 C CA . GLY B 1 42 ? 28.352 47.379 26.834 1.00 44.13 41 GLY B CA 1
ATOM 1750 C C . GLY B 1 42 ? 27.237 48.390 27.100 1.00 45.05 41 GLY B C 1
ATOM 1751 O O . GLY B 1 42 ? 26.652 48.926 26.157 1.00 44.75 41 GLY B O 1
ATOM 1752 N N . PRO B 1 43 ? 26.921 48.645 28.384 1.00 45.66 42 PRO B N 1
ATOM 1753 C CA . PRO B 1 43 ? 27.537 47.973 29.529 1.00 46.14 42 PRO B CA 1
ATOM 1754 C C . PRO B 1 43 ? 26.978 46.568 29.700 1.00 46.68 42 PRO B C 1
ATOM 1755 O O . PRO B 1 43 ? 25.783 46.354 29.518 1.00 46.89 42 PRO B O 1
ATOM 1759 N N . ASN B 1 44 ? 27.844 45.615 30.015 1.00 47.49 43 ASN B N 1
ATOM 1760 C CA . ASN B 1 44 ? 27.404 44.259 30.270 1.00 48.65 43 ASN B CA 1
ATOM 1761 C C . ASN B 1 44 ? 27.075 44.075 31.752 1.00 49.67 43 ASN B C 1
ATOM 1762 O O . ASN B 1 44 ? 27.447 44.910 32.592 1.00 49.86 43 ASN B O 1
ATOM 1767 N N . GLU B 1 45 ? 26.379 42.990 32.079 1.00 50.46 44 GLU B N 1
ATOM 1768 C CA . GLU B 1 45 ? 25.746 42.913 33.386 1.00 51.29 44 GLU B CA 1
ATOM 1769 C C . GLU B 1 45 ? 25.972 41.550 34.050 1.00 51.14 44 GLU B C 1
ATOM 1770 O O . GLU B 1 45 ? 25.014 40.783 34.257 1.00 51.52 44 GLU B O 1
ATOM 1776 N N . ARG B 1 46 ? 27.235 41.244 34.372 1.00 50.42 45 ARG B N 1
ATOM 1777 C CA . ARG B 1 46 ? 27.562 39.948 34.989 1.00 49.96 45 ARG B CA 1
ATOM 1778 C C . ARG B 1 46 ? 28.868 39.845 35.796 1.00 49.24 45 ARG B C 1
ATOM 1779 O O . ARG B 1 46 ? 29.830 40.591 35.597 1.00 48.93 45 ARG B O 1
ATOM 1787 N N . THR B 1 47 ? 28.876 38.891 36.714 1.00 48.76 46 THR B N 1
ATOM 1788 C CA . THR B 1 47 ? 29.999 38.696 37.624 1.00 48.19 46 THR B CA 1
ATOM 1789 C C . THR B 1 47 ? 30.676 37.347 37.408 1.00 47.38 46 THR B C 1
ATOM 1790 O O . THR B 1 47 ? 31.689 37.058 38.049 1.00 47.50 46 THR B O 1
ATOM 1794 N N . ASP B 1 48 ? 30.115 36.549 36.497 1.00 46.23 47 ASP B N 1
ATOM 1795 C CA . ASP B 1 48 ? 30.591 35.201 36.194 1.00 45.06 47 ASP B CA 1
ATOM 1796 C C . ASP B 1 48 ? 31.938 35.206 35.477 1.00 43.93 47 ASP B C 1
ATOM 1797 O O . ASP B 1 48 ? 32.321 36.187 34.842 1.00 43.36 47 ASP B O 1
ATOM 1802 N N . TYR B 1 49 ? 32.639 34.082 35.588 1.00 42.85 48 TYR B N 1
ATOM 1803 C CA . TYR B 1 49 ? 33.927 33.874 34.968 1.00 41.60 48 TYR B CA 1
ATOM 1804 C C . TYR B 1 49 ? 33.787 32.752 33.954 1.00 41.35 48 TYR B C 1
ATOM 1805 O O . TYR B 1 49 ? 33.202 31.711 34.254 1.00 41.56 48 TYR B O 1
ATOM 1814 N N . HIS B 1 50 ? 34.310 32.970 32.750 1.00 40.51 49 HIS B N 1
ATOM 1815 C CA . HIS B 1 50 ? 34.268 31.960 31.701 1.00 39.85 49 HIS B CA 1
ATOM 1816 C C . HIS B 1 50 ? 35.545 31.133 31.789 1.00 39.51 49 HIS B C 1
ATOM 1817 O O . HIS B 1 50 ? 36.609 31.679 32.047 1.00 39.30 49 HIS B O 1
ATOM 1824 N N . ILE B 1 51 ? 35.429 29.812 31.643 1.00 39.24 50 ILE B N 1
ATOM 1825 C CA . ILE B 1 51 ? 36.605 28.962 31.462 1.00 38.88 50 ILE B CA 1
ATOM 1826 C C . ILE B 1 51 ? 36.469 28.316 30.097 1.00 38.62 50 ILE B C 1
ATOM 1827 O O . ILE B 1 51 ? 35.504 27.627 29.832 1.00 39.05 50 ILE B O 1
ATOM 1832 N N . ASN B 1 52 ? 37.432 28.594 29.228 1.00 38.48 51 ASN B N 1
ATOM 1833 C CA . ASN B 1 52 ? 37.416 28.189 27.833 1.00 38.11 51 ASN B CA 1
ATOM 1834 C C . ASN B 1 52 ? 38.731 27.476 27.594 1.00 38.20 51 ASN B C 1
ATOM 1835 O O . ASN B 1 52 ? 39.789 28.060 27.811 1.00 38.52 51 ASN B O 1
ATOM 1840 N N . PRO B 1 53 ? 38.676 26.201 27.167 1.00 38.21 52 PRO B N 1
ATOM 1841 C CA . PRO B 1 53 ? 39.897 25.377 27.063 1.00 38.31 52 PRO B CA 1
ATOM 1842 C C . PRO B 1 53 ? 40.831 25.864 25.963 1.00 38.35 52 PRO B C 1
ATOM 1843 O O . PRO B 1 53 ? 41.993 25.434 25.891 1.00 38.01 52 PRO B O 1
ATOM 1847 N N . THR B 1 54 ? 40.303 26.746 25.115 1.00 38.60 53 THR B N 1
ATOM 1848 C CA . THR B 1 54 ? 41.061 27.362 24.019 1.00 38.92 53 THR B CA 1
ATOM 1849 C C . THR B 1 54 ? 41.284 28.849 24.309 1.00 39.00 53 THR B C 1
ATOM 1850 O O . THR B 1 54 ? 40.662 29.394 25.220 1.00 39.21 53 THR B O 1
ATOM 1854 N N . PRO B 1 55 ? 42.176 29.508 23.543 1.00 39.30 54 PRO B N 1
ATOM 1855 C CA . PRO B 1 55 ? 42.531 30.890 23.824 1.00 39.43 54 PRO B CA 1
ATOM 1856 C C . PRO B 1 55 ? 41.484 31.877 23.321 1.00 39.38 54 PRO B C 1
ATOM 1857 O O . PRO B 1 55 ? 40.618 31.510 22.520 1.00 40.21 54 PRO B O 1
ATOM 1861 N N . GLU B 1 56 ? 41.578 33.120 23.781 1.00 38.77 55 GLU B N 1
ATOM 1862 C CA . GLU B 1 56 ? 40.662 34.175 23.363 1.00 38.61 55 GLU B CA 1
ATOM 1863 C C . GLU B 1 56 ? 41.421 35.481 23.118 1.00 38.59 55 GLU B C 1
ATOM 1864 O O . GLU B 1 56 ? 42.305 35.857 23.901 1.00 38.69 55 GLU B O 1
ATOM 1870 N N . TRP B 1 57 ? 41.083 36.161 22.022 1.00 38.33 56 TRP B N 1
ATOM 1871 C CA . TRP B 1 57 ? 41.778 37.380 21.650 1.00 37.94 56 TRP B CA 1
ATOM 1872 C C . TRP B 1 57 ? 40.844 38.574 21.733 1.00 37.48 56 TRP B C 1
ATOM 1873 O O . TRP B 1 57 ? 39.757 38.566 21.153 1.00 37.30 56 TRP B O 1
ATOM 1884 N N . PHE B 1 58 ? 41.294 39.593 22.459 1.00 37.14 57 PHE B N 1
ATOM 1885 C CA . PHE B 1 58 ? 40.518 40.810 22.700 1.00 37.35 57 PHE B CA 1
ATOM 1886 C C . PHE B 1 58 ? 41.167 42.007 22.030 1.00 38.14 57 PHE B C 1
ATOM 1887 O O . PHE B 1 58 ? 42.377 42.212 22.111 1.00 38.07 57 PHE B O 1
ATOM 1895 N N . TYR B 1 59 ? 40.340 42.808 21.378 1.00 39.36 58 TYR B N 1
ATOM 1896 C CA . TYR B 1 59 ? 40.780 44.068 20.802 1.00 40.33 58 TYR B CA 1
ATOM 1897 C C . TYR B 1 59 ? 39.669 45.067 21.005 1.00 40.30 58 TYR B C 1
ATOM 1898 O O . TYR B 1 59 ? 38.526 44.799 20.662 1.00 40.42 58 TYR B O 1
ATOM 1907 N N . GLN B 1 60 ? 40.005 46.211 21.578 1.00 40.60 59 GLN B N 1
ATOM 1908 C CA . GLN B 1 60 ? 39.035 47.258 21.819 1.00 41.08 59 GLN B CA 1
ATOM 1909 C C . GLN B 1 60 ? 39.064 48.283 20.695 1.00 41.82 59 GLN B C 1
ATOM 1910 O O . GLN B 1 60 ? 40.009 49.056 20.584 1.00 41.76 59 GLN B O 1
ATOM 1916 N N . LYS B 1 61 ? 38.037 48.274 19.852 1.00 42.36 60 LYS B N 1
ATOM 1917 C CA . LYS B 1 61 ? 37.975 49.202 18.747 1.00 43.05 60 LYS B CA 1
ATOM 1918 C C . LYS B 1 61 ? 37.638 50.594 19.256 1.00 43.25 60 LYS B C 1
ATOM 1919 O O . LYS B 1 61 ? 37.995 51.600 18.640 1.00 43.41 60 LYS B O 1
ATOM 1925 N N . LYS B 1 62 ? 36.946 50.639 20.389 1.00 43.45 61 LYS B N 1
ATOM 1926 C CA . LYS B 1 62 ? 36.443 51.885 20.931 1.00 43.37 61 LYS B CA 1
ATOM 1927 C C . LYS B 1 62 ? 36.209 51.726 22.421 1.00 42.98 61 LYS B C 1
ATOM 1928 O O . LYS B 1 62 ? 35.581 50.761 22.860 1.00 43.23 61 LYS B O 1
ATOM 1934 N N . GLY B 1 63 ? 36.724 52.674 23.194 1.00 42.63 62 GLY B N 1
ATOM 1935 C CA . GLY B 1 63 ? 36.615 52.630 24.642 1.00 41.90 62 GLY B CA 1
ATOM 1936 C C . GLY B 1 63 ? 37.492 51.556 25.249 1.00 41.67 62 GLY B C 1
ATOM 1937 O O . GLY B 1 63 ? 38.230 50.856 24.549 1.00 41.79 62 GLY B O 1
ATOM 1938 N N . SER B 1 64 ? 37.413 51.428 26.564 1.00 41.47 63 SER B N 1
ATOM 1939 C CA . SER B 1 64 ? 38.217 50.455 27.272 1.00 41.76 63 SER B CA 1
ATOM 1940 C C . SER B 1 64 ? 37.339 49.375 27.898 1.00 41.70 63 SER B C 1
ATOM 1941 O O . SER B 1 64 ? 36.134 49.554 28.057 1.00 41.97 63 SER B O 1
ATOM 1944 N N . MET B 1 65 ? 37.943 48.250 28.242 1.00 41.80 64 MET B N 1
ATOM 1945 C CA . MET B 1 65 ? 37.231 47.223 28.991 1.00 42.26 64 MET B CA 1
ATOM 1946 C C . MET B 1 65 ? 38.084 46.729 30.162 1.00 42.11 64 MET B C 1
ATOM 1947 O O . MET B 1 65 ? 39.273 47.066 30.268 1.00 42.18 64 MET B O 1
ATOM 1952 N N . LEU B 1 66 ? 37.465 45.940 31.039 1.00 41.99 65 LEU B N 1
ATOM 1953 C CA . LEU B 1 66 ? 38.170 45.328 32.147 1.00 41.40 65 LEU B CA 1
ATOM 1954 C C . LEU B 1 66 ? 38.041 43.827 32.040 1.00 41.47 65 LEU B C 1
ATOM 1955 O O . LEU B 1 66 ? 36.935 43.278 32.090 1.00 41.23 65 LEU B O 1
ATOM 1960 N N . LEU B 1 67 ? 39.174 43.164 31.868 1.00 41.19 66 LEU B N 1
ATOM 1961 C CA . LEU B 1 67 ? 39.178 41.729 31.879 1.00 41.29 66 LEU B CA 1
ATOM 1962 C C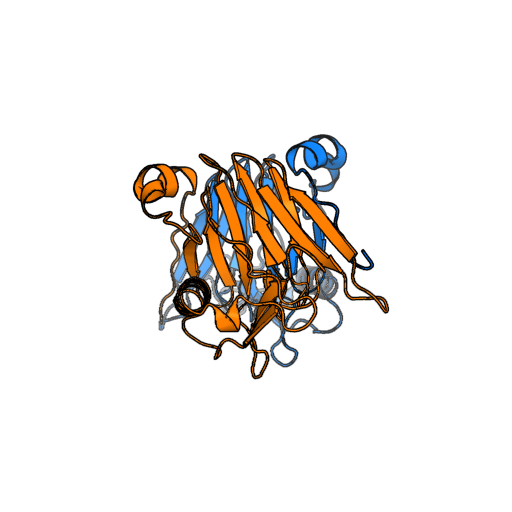 . LEU B 1 67 ? 39.706 41.275 33.246 1.00 41.97 66 LEU B C 1
ATOM 1963 O O . LEU B 1 67 ? 40.909 41.360 33.519 1.00 42.55 66 LEU B O 1
ATOM 1968 N N . LYS B 1 68 ? 38.795 40.846 34.116 1.00 42.01 67 LYS B N 1
ATOM 1969 C CA . LYS B 1 68 ? 39.183 40.214 35.374 1.00 42.13 67 LYS B CA 1
ATOM 1970 C C . LYS B 1 68 ? 39.578 38.811 34.975 1.00 42.41 67 LYS B C 1
ATOM 1971 O O . LYS B 1 68 ? 38.854 38.167 34.210 1.00 43.02 67 LYS B O 1
ATOM 1977 N N . VAL B 1 69 ? 40.739 38.359 35.450 1.00 42.20 68 VAL B N 1
ATOM 1978 C CA . VAL B 1 69 ? 41.225 36.997 35.205 1.00 41.27 68 VAL B CA 1
ATOM 1979 C C . VAL B 1 69 ? 41.679 36.356 36.514 1.00 41.84 68 VAL B C 1
ATOM 1980 O O . VAL B 1 69 ? 41.998 37.059 37.488 1.00 41.51 68 VAL B O 1
ATOM 1984 N N . VAL B 1 70 ? 41.704 35.023 36.532 1.00 42.06 69 VAL B N 1
ATOM 1985 C CA . VAL B 1 70 ? 42.285 34.308 37.652 1.00 42.48 69 VAL B CA 1
ATOM 1986 C C . VAL B 1 70 ? 43.483 33.487 37.184 1.00 43.56 69 VAL B C 1
ATOM 1987 O O . VAL B 1 70 ? 43.352 32.567 36.355 1.00 43.46 69 VAL B O 1
ATOM 1991 N N . ASP B 1 71 ? 44.649 33.844 37.722 1.00 44.41 70 ASP B N 1
ATOM 1992 C CA . ASP B 1 71 ? 45.851 33.051 37.564 1.00 45.29 70 ASP B CA 1
ATOM 1993 C C . ASP B 1 71 ? 45.814 31.876 38.546 1.00 45.61 70 ASP B C 1
ATOM 1994 O O . ASP B 1 71 ? 45.714 32.061 39.761 1.00 45.51 70 ASP B O 1
ATOM 1999 N N . GLU B 1 72 ? 45.898 30.669 38.006 1.00 46.10 71 GLU B N 1
ATOM 2000 C CA . GLU B 1 72 ? 45.841 29.470 38.821 1.00 46.79 71 GLU B CA 1
ATOM 2001 C C . GLU B 1 72 ? 47.098 28.625 38.662 1.00 47.56 71 GLU B C 1
ATOM 2002 O O . GLU B 1 72 ? 47.127 27.444 39.053 1.00 48.05 71 GLU B O 1
ATOM 2008 N N . THR B 1 73 ? 48.138 29.236 38.104 1.00 47.99 72 THR B N 1
ATOM 2009 C CA . THR B 1 73 ? 49.361 28.513 37.802 1.00 49.04 72 THR B CA 1
ATOM 2010 C C . THR B 1 73 ? 50.015 27.975 39.086 1.00 49.46 72 THR B C 1
ATOM 2011 O O . THR B 1 73 ? 50.472 26.830 39.116 1.00 50.13 72 THR B O 1
ATOM 2015 N N . ASP B 1 74 ? 50.005 28.790 40.144 1.00 49.53 73 ASP B N 1
ATOM 2016 C CA . ASP B 1 74 ? 50.603 28.452 41.437 1.00 49.27 73 ASP B CA 1
ATOM 2017 C C . ASP B 1 74 ? 49.533 27.983 42.401 1.00 49.24 73 ASP B C 1
ATOM 2018 O O . ASP B 1 74 ? 48.345 28.081 42.096 1.00 49.65 73 ASP B O 1
ATOM 2023 N N . ALA B 1 75 ? 49.968 27.517 43.575 1.00 49.05 74 ALA B N 1
ATOM 2024 C CA . ALA B 1 75 ? 49.129 26.829 44.570 1.00 48.77 74 ALA B CA 1
ATOM 2025 C C . ALA B 1 75 ? 47.836 27.542 44.950 1.00 48.53 74 ALA B C 1
ATOM 2026 O O . ALA B 1 75 ? 46.828 26.896 45.226 1.00 49.04 74 ALA B O 1
ATOM 2028 N N . GLU B 1 76 ? 47.863 28.866 44.999 1.00 47.89 75 GLU B N 1
ATOM 2029 C CA . GLU B 1 76 ? 46.661 29.609 45.348 1.00 47.57 75 GLU B CA 1
ATOM 2030 C C . GLU B 1 76 ? 46.376 30.679 44.289 1.00 46.20 75 GLU B C 1
ATOM 2031 O O . GLU B 1 76 ? 47.277 31.036 43.530 1.00 46.07 75 GLU B O 1
ATOM 2037 N N . PRO B 1 77 ? 45.117 31.159 44.206 1.00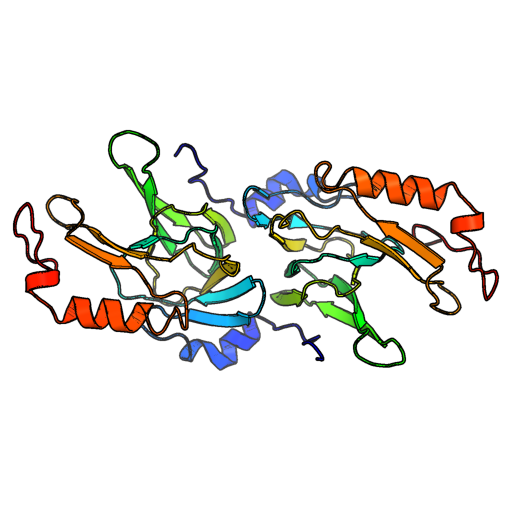 45.11 76 PRO B N 1
ATOM 2038 C CA . PRO B 1 77 ? 44.734 32.045 43.087 1.00 44.14 76 PRO B CA 1
ATOM 2039 C C . PRO B 1 77 ? 45.266 33.471 43.185 1.00 43.37 76 PRO B C 1
ATOM 2040 O O . PRO B 1 77 ? 45.538 33.982 44.276 1.00 42.96 76 PRO B O 1
ATOM 2044 N N . LYS B 1 78 ? 45.415 34.081 42.017 1.00 42.82 77 LYS B N 1
ATOM 2045 C CA . LYS B 1 78 ? 45.695 35.500 41.888 1.00 42.27 77 LYS B CA 1
ATOM 2046 C C . LYS B 1 78 ? 44.554 36.127 41.100 1.00 41.70 77 LYS B C 1
ATOM 2047 O O . LYS B 1 78 ? 44.266 35.717 39.978 1.00 42.24 77 LYS B O 1
ATOM 2053 N N . PHE B 1 79 ? 43.902 37.113 41.691 1.00 41.21 78 PHE B N 1
ATOM 2054 C CA . PHE B 1 79 ? 42.800 37.786 41.036 1.00 40.97 78 PHE B CA 1
ATOM 2055 C C . PHE B 1 79 ? 43.309 39.095 40.463 1.00 40.86 78 PHE B C 1
ATOM 2056 O O . PHE B 1 79 ? 43.593 40.023 41.205 1.00 40.52 78 PHE B O 1
ATOM 2064 N N . ILE B 1 80 ? 43.434 39.141 39.136 1.00 41.08 79 ILE B N 1
ATOM 2065 C CA . ILE B 1 80 ? 44.042 40.265 38.428 1.00 41.08 79 ILE B CA 1
ATOM 2066 C C . ILE B 1 80 ? 43.047 40.968 37.507 1.00 41.06 79 ILE B C 1
ATOM 2067 O O . ILE B 1 80 ? 42.299 40.325 36.762 1.00 41.04 79 ILE B O 1
ATOM 2072 N N . ASP B 1 81 ? 43.064 42.297 37.574 1.00 41.02 80 ASP B N 1
ATOM 2073 C CA . ASP B 1 81 ? 42.331 43.157 36.654 1.00 41.15 80 ASP B CA 1
ATOM 2074 C C . ASP B 1 81 ? 43.216 43.533 35.485 1.00 40.62 80 ASP B C 1
ATOM 2075 O O . ASP B 1 81 ? 44.245 44.186 35.677 1.00 40.65 80 ASP B O 1
ATOM 2080 N N . ILE B 1 82 ? 42.820 43.136 34.280 1.00 40.40 81 ILE B N 1
ATOM 2081 C CA . ILE B 1 82 ? 43.530 43.541 33.059 1.00 39.95 81 ILE B CA 1
ATOM 2082 C C . ILE B 1 82 ? 42.728 44.628 32.355 1.00 40.40 81 ILE B C 1
ATOM 2083 O O . ILE B 1 82 ? 41.672 44.355 31.782 1.00 40.82 81 ILE B O 1
ATOM 2088 N N . ILE B 1 83 ? 43.209 45.865 32.428 1.00 40.66 82 ILE B N 1
ATOM 2089 C CA . ILE B 1 83 ? 42.574 46.972 31.730 1.00 40.96 82 ILE B CA 1
ATOM 2090 C C . ILE B 1 83 ? 43.014 46.943 30.264 1.00 40.93 82 ILE B C 1
ATOM 2091 O O . ILE B 1 83 ? 44.205 47.037 29.949 1.00 41.01 82 ILE B O 1
ATOM 2096 N N . ILE B 1 84 ? 42.045 46.807 29.372 1.00 40.61 83 ILE B N 1
ATOM 2097 C CA . ILE B 1 84 ? 42.316 46.807 27.949 1.00 40.17 83 ILE B CA 1
ATOM 2098 C C . ILE B 1 84 ? 41.747 48.121 27.412 1.00 40.46 83 ILE B C 1
ATOM 2099 O O . ILE B 1 84 ? 40.531 48.289 27.298 1.00 40.27 83 ILE B O 1
ATOM 2104 N N . ASN B 1 85 ? 42.638 49.062 27.124 1.00 40.73 84 ASN B N 1
ATOM 2105 C CA . ASN B 1 85 ? 42.249 50.376 26.640 1.00 41.30 84 ASN B CA 1
ATOM 2106 C C . ASN B 1 85 ? 41.842 50.341 25.170 1.00 41.43 84 ASN B C 1
ATOM 2107 O O . ASN B 1 85 ? 41.950 49.292 24.510 1.00 41.76 84 ASN B O 1
ATOM 2112 N N . GLU B 1 86 ? 41.376 51.485 24.664 1.00 41.01 85 GLU B N 1
ATOM 2113 C CA . GLU B 1 86 ? 41.069 51.627 23.253 1.00 40.81 85 GLU B CA 1
ATOM 2114 C C . GLU B 1 86 ? 42.320 51.365 22.422 1.00 40.22 85 GLU B C 1
ATOM 2115 O O . GLU B 1 86 ? 43.390 51.868 22.721 1.00 40.49 85 GLU B O 1
ATOM 2121 N N . GLY B 1 87 ? 42.180 50.538 21.402 1.00 39.99 86 GLY B N 1
ATOM 2122 C CA . GLY B 1 87 ? 43.301 50.167 20.557 1.00 39.75 86 GLY B CA 1
ATOM 2123 C C . GLY B 1 87 ? 44.189 49.076 21.124 1.00 39.66 86 GLY B C 1
ATOM 2124 O O . GLY B 1 87 ? 45.222 48.757 20.523 1.00 39.44 86 GLY B O 1
ATOM 2125 N N . ASP B 1 88 ? 43.798 48.492 22.261 1.00 39.12 87 ASP B N 1
ATOM 2126 C CA . ASP B 1 88 ? 44.627 47.473 22.916 1.00 39.36 87 ASP B CA 1
ATOM 2127 C C . ASP B 1 88 ? 44.376 46.046 22.413 1.00 39.22 87 ASP B C 1
ATOM 2128 O O . ASP B 1 88 ? 43.228 45.596 22.308 1.00 39.10 87 ASP B O 1
ATOM 2133 N N . SER B 1 89 ? 45.466 45.347 22.110 1.00 38.79 88 SER B N 1
ATOM 2134 C CA . SER B 1 89 ? 45.413 43.951 21.709 1.00 38.64 88 SER B CA 1
ATOM 2135 C C . SER B 1 89 ? 45.869 43.051 22.866 1.00 38.67 88 SER B C 1
ATOM 2136 O O . SER B 1 89 ? 46.897 43.321 23.516 1.00 39.02 88 SER B O 1
ATOM 2139 N N . TYR B 1 90 ? 45.118 41.981 23.117 1.00 37.52 89 TYR B N 1
ATOM 2140 C CA . TYR B 1 90 ? 45.481 41.062 24.170 1.00 36.49 89 TYR B CA 1
ATOM 2141 C C . TYR B 1 90 ? 44.955 39.648 23.930 1.00 35.75 89 TYR B C 1
ATOM 2142 O O . TYR B 1 90 ? 43.769 39.457 23.678 1.00 35.52 89 TYR B O 1
ATOM 2151 N N . LEU B 1 91 ? 45.858 38.671 24.037 1.00 35.26 90 LEU B N 1
ATOM 2152 C CA . LEU B 1 91 ? 45.541 37.251 23.859 1.00 34.63 90 LEU B CA 1
ATOM 2153 C C . LEU B 1 91 ? 45.531 36.519 25.206 1.00 34.72 90 LEU B C 1
ATOM 2154 O O . LEU B 1 91 ? 46.568 36.289 25.814 1.00 34.19 90 LEU B O 1
ATOM 2159 N N . LEU B 1 92 ? 44.341 36.162 25.659 1.00 35.04 91 LEU B N 1
ATOM 2160 C CA . LEU B 1 92 ? 44.171 35.320 26.829 1.00 35.81 91 LEU B CA 1
ATOM 2161 C C . LEU B 1 92 ? 44.309 33.838 26.391 1.00 35.83 91 LEU B C 1
ATOM 2162 O O . LEU B 1 92 ? 43.701 33.451 25.389 1.00 35.58 91 LEU B O 1
ATOM 2167 N N . PRO B 1 93 ? 45.159 33.040 27.089 1.00 36.09 92 PRO B N 1
ATOM 2168 C CA . PRO B 1 93 ? 45.306 31.558 26.927 1.00 36.37 92 PRO B CA 1
ATOM 2169 C C . PRO B 1 93 ? 44.157 30.662 27.413 1.00 36.80 92 PRO B C 1
ATOM 2170 O O . PRO B 1 93 ? 43.376 31.043 28.291 1.00 36.75 92 PRO B O 1
ATOM 2174 N N . GLY B 1 94 ? 44.095 29.443 26.866 1.00 37.66 93 GLY B N 1
ATOM 2175 C CA . GLY B 1 94 ? 43.092 28.451 27.274 1.00 37.33 93 GLY B CA 1
ATOM 2176 C C . GLY B 1 94 ? 43.098 28.251 28.775 1.00 37.68 93 GLY B C 1
ATOM 2177 O O . GLY B 1 94 ? 44.156 28.312 29.394 1.00 38.11 93 GLY B O 1
ATOM 2178 N N . ASN B 1 95 ? 41.914 28.057 29.352 1.00 37.73 94 ASN B N 1
ATOM 2179 C CA . ASN B 1 95 ? 41.723 27.698 30.766 1.00 38.69 94 ASN B CA 1
ATOM 2180 C C . ASN B 1 95 ? 41.899 28.809 31.808 1.00 38.87 94 ASN B C 1
ATOM 2181 O O . ASN B 1 95 ? 41.808 28.561 33.015 1.00 39.83 94 ASN B O 1
ATOM 2186 N N . VAL B 1 96 ? 42.124 30.042 31.363 1.00 38.62 95 VAL B N 1
ATOM 2187 C CA . VAL B 1 96 ? 42.214 31.155 32.308 1.00 37.43 95 VAL B CA 1
ATOM 2188 C C . VAL B 1 96 ? 40.820 31.690 32.549 1.00 37.23 95 VAL B C 1
ATOM 2189 O O . VAL B 1 96 ? 40.179 32.196 31.616 1.00 37.37 95 VAL B O 1
ATOM 2193 N N . PRO B 1 97 ? 40.314 31.547 33.790 1.00 37.14 96 PRO B N 1
ATOM 2194 C CA . PRO B 1 97 ? 38.974 32.071 34.022 1.00 36.89 96 PRO B CA 1
ATOM 2195 C C . PRO B 1 97 ? 38.979 33.584 33.886 1.00 36.84 96 PRO B C 1
ATOM 2196 O O . PRO B 1 97 ? 39.880 34.257 34.397 1.00 36.53 96 PRO B O 1
ATOM 2200 N N . HIS B 1 98 ? 37.980 34.108 33.192 1.00 37.06 97 HIS B N 1
ATOM 2201 C CA . HIS B 1 98 ? 37.960 35.528 32.854 1.00 37.40 97 HIS B CA 1
ATOM 2202 C C . HIS B 1 98 ? 36.548 36.071 32.880 1.00 37.74 97 HIS B C 1
ATOM 2203 O O . HIS B 1 98 ? 35.603 35.357 32.553 1.00 38.48 97 HIS B O 1
ATOM 2210 N N . SER B 1 99 ? 36.414 37.334 33.265 1.00 38.21 98 SER B N 1
ATOM 2211 C CA . SER B 1 99 ? 35.121 37.958 33.414 1.00 39.04 98 SER B CA 1
ATOM 2212 C C . SER B 1 99 ? 35.202 39.355 32.817 1.00 39.80 98 SER B C 1
ATOM 2213 O O . SER B 1 99 ? 35.717 40.271 33.447 1.00 40.44 98 SER B O 1
ATOM 2216 N N . PRO B 1 100 ? 34.733 39.515 31.574 1.00 40.44 99 PRO B N 1
ATOM 2217 C CA . PRO B 1 100 ? 34.845 40.809 30.909 1.00 40.74 99 PRO B CA 1
ATOM 2218 C C . PRO B 1 100 ? 33.878 41.832 31.478 1.00 41.10 99 PRO B C 1
ATOM 2219 O O . PRO B 1 100 ? 32.689 41.581 31.558 1.00 41.40 99 PRO B O 1
ATOM 2223 N N . VAL B 1 101 ? 34.395 42.970 31.905 1.00 41.64 100 VAL B N 1
ATOM 2224 C CA . VAL B 1 101 ? 33.538 44.025 32.416 1.00 42.34 100 VAL B CA 1
ATOM 2225 C C . VAL B 1 101 ? 33.529 45.106 31.350 1.00 42.98 100 VAL B C 1
ATOM 2226 O O . VAL B 1 101 ? 34.576 45.669 30.988 1.00 43.39 100 VAL B O 1
ATOM 2230 N N . ARG B 1 102 ? 32.344 45.361 30.817 1.00 43.34 101 ARG B N 1
ATOM 2231 C CA . ARG B 1 102 ? 32.200 46.262 29.687 1.00 43.55 101 ARG B CA 1
ATOM 2232 C C . ARG B 1 102 ? 31.382 47.495 30.048 1.00 43.82 101 ARG B C 1
ATOM 2233 O O . ARG B 1 102 ? 30.485 47.433 30.891 1.00 44.22 101 ARG B O 1
ATOM 2241 N N . PHE B 1 103 ? 31.717 48.620 29.426 1.00 44.33 102 PHE B N 1
ATOM 2242 C CA . PHE B 1 103 ? 31.080 49.902 29.743 1.00 44.57 102 PHE B CA 1
ATOM 2243 C C . PHE B 1 103 ? 30.247 50.419 28.577 1.00 44.85 102 PHE B C 1
ATOM 2244 O O . PHE B 1 103 ? 30.411 49.969 27.441 1.00 44.89 102 PHE B O 1
ATOM 2252 N N . ALA B 1 104 ? 29.367 51.375 28.868 1.00 45.24 103 ALA B N 1
ATOM 2253 C CA . ALA B 1 104 ? 28.518 51.992 27.857 1.00 45.39 103 ALA B CA 1
ATOM 2254 C C . ALA B 1 104 ? 29.351 52.608 26.742 1.00 45.46 103 ALA B C 1
ATOM 2255 O O . ALA B 1 104 ? 30.473 53.064 26.981 1.00 45.52 103 ALA B O 1
ATOM 2257 N N . ASP B 1 105 ? 28.799 52.582 25.528 1.00 45.78 104 ASP B N 1
ATOM 2258 C CA . ASP B 1 105 ? 29.406 53.186 24.343 1.00 46.18 104 ASP B CA 1
ATOM 2259 C C . ASP B 1 105 ? 30.806 52.666 23.995 1.00 46.06 104 ASP B C 1
ATOM 2260 O O . ASP B 1 105 ? 31.611 53.404 23.419 1.00 46.74 104 ASP B O 1
ATOM 2265 N N . THR B 1 106 ? 31.104 51.411 24.335 1.00 45.37 105 THR B N 1
ATOM 2266 C CA . THR B 1 106 ? 32.396 50.823 23.981 1.00 43.95 105 THR B CA 1
ATOM 2267 C C . THR B 1 106 ? 32.199 49.743 22.933 1.00 43.57 105 THR B C 1
ATOM 2268 O O . THR B 1 106 ? 31.124 49.140 22.850 1.00 43.33 105 THR B O 1
ATOM 2272 N N . VAL B 1 107 ? 33.231 49.502 22.129 1.00 43.01 106 VAL B N 1
ATOM 2273 C CA . VAL B 1 107 ? 33.188 48.427 21.141 1.00 42.68 106 VAL B CA 1
ATOM 2274 C C . VAL B 1 107 ? 34.472 47.600 21.179 1.00 42.31 106 VAL B C 1
ATOM 2275 O O . VAL B 1 107 ? 35.577 48.138 21.090 1.00 42.69 106 VAL B O 1
ATOM 2279 N N . GLY B 1 108 ? 34.309 46.290 21.329 1.00 41.73 107 GLY B N 1
ATOM 2280 C CA . GLY B 1 108 ? 35.420 45.366 21.326 1.00 40.73 107 GLY B CA 1
ATOM 2281 C C . GLY B 1 108 ? 35.191 44.288 20.295 1.00 40.32 107 GLY B C 1
ATOM 2282 O O . GLY B 1 108 ? 34.060 44.070 19.849 1.00 40.36 107 GLY B O 1
ATOM 2283 N N . ILE B 1 109 ? 36.280 43.643 19.898 1.00 39.84 108 ILE B N 1
ATOM 2284 C CA . ILE B 1 109 ? 36.246 42.432 19.093 1.00 39.30 108 ILE B CA 1
ATOM 2285 C C . ILE B 1 109 ? 36.777 41.304 19.954 1.00 39.16 108 ILE B C 1
ATOM 2286 O O . ILE B 1 109 ? 37.761 41.480 20.676 1.00 38.68 108 ILE B O 1
ATOM 2291 N N . VAL B 1 110 ? 36.110 40.156 19.882 1.00 39.53 109 VAL B N 1
ATOM 2292 C CA . VAL B 1 110 ? 36.588 38.926 20.524 1.00 39.97 109 VAL B CA 1
ATOM 2293 C C . VAL B 1 110 ? 36.606 37.798 19.500 1.00 40.02 109 VAL B C 1
ATOM 2294 O O . VAL B 1 110 ? 35.585 37.476 18.886 1.00 40.00 109 VAL B O 1
ATOM 2298 N N . VAL B 1 111 ? 37.776 37.205 19.319 1.00 40.30 110 VAL B N 1
ATOM 2299 C CA . VAL B 1 111 ? 37.904 36.059 18.443 1.00 40.86 110 VAL B CA 1
ATOM 2300 C C . VAL B 1 111 ? 38.082 34.802 19.293 1.00 41.59 110 VAL B C 1
ATOM 2301 O O . VAL B 1 111 ? 38.907 34.773 20.215 1.00 41.73 110 VAL B O 1
ATOM 2305 N N . GLU B 1 112 ? 37.262 33.793 19.014 1.00 42.10 111 GLU B N 1
ATOM 2306 C CA . GLU B 1 112 ? 37.386 32.483 19.653 1.00 43.04 111 GLU B CA 1
ATOM 2307 C C . GLU B 1 112 ? 37.551 31.429 18.580 1.00 43.38 111 GLU B C 1
ATOM 2308 O O . GLU B 1 112 ? 37.103 31.616 17.456 1.00 43.35 111 GLU B O 1
ATOM 2314 N N . GLN B 1 113 ? 38.206 30.330 18.915 1.00 44.38 112 GLN B N 1
ATOM 2315 C CA . GLN B 1 113 ? 38.255 29.184 18.019 1.00 45.51 112 GLN B CA 1
ATOM 2316 C C . GLN B 1 113 ? 37.342 28.099 18.548 1.00 46.68 112 GLN B C 1
ATOM 2317 O O . GLN B 1 113 ? 37.199 27.929 19.770 1.00 46.54 112 GLN B O 1
ATOM 2323 N N . ASP B 1 114 ? 36.714 27.380 17.617 1.00 48.09 113 ASP B N 1
ATOM 2324 C CA . ASP B 1 114 ? 35.953 26.176 17.935 1.00 49.35 113 ASP B CA 1
ATOM 2325 C C . ASP B 1 114 ? 36.717 25.264 18.893 1.00 50.46 113 ASP B C 1
ATOM 2326 O O . ASP B 1 114 ? 37.955 25.273 18.934 1.00 50.49 113 ASP B O 1
ATOM 2331 N N . ARG B 1 115 ? 35.967 24.481 19.663 1.00 51.85 114 ARG B N 1
ATOM 2332 C CA . ARG B 1 115 ? 36.549 23.566 20.644 1.00 52.95 114 ARG B CA 1
ATOM 2333 C C . ARG B 1 115 ? 36.608 22.146 20.088 1.00 53.95 114 ARG B C 1
ATOM 2334 O O . ARG B 1 115 ? 35.655 21.701 19.442 1.00 54.43 114 ARG B O 1
ATOM 2342 N N . PRO B 1 116 ? 37.737 21.438 20.314 1.00 54.85 115 PRO B N 1
ATOM 2343 C CA . PRO B 1 116 ? 37.897 20.016 19.945 1.00 55.23 115 PRO B CA 1
ATOM 2344 C C . PRO B 1 116 ? 36.997 19.038 20.709 1.00 55.66 115 PRO B C 1
ATOM 2345 O O . PRO B 1 116 ? 36.044 19.444 21.382 1.00 55.60 115 PRO B O 1
ATOM 2349 N N . GLY B 1 117 ? 37.322 17.749 20.607 1.00 56.22 116 GLY B N 1
ATOM 2350 C CA . GLY B 1 117 ? 36.480 16.692 21.155 1.00 56.55 116 GLY B CA 1
ATOM 2351 C C . GLY B 1 117 ? 36.756 16.311 22.599 1.00 56.69 116 GLY B C 1
ATOM 2352 O O . GLY B 1 117 ? 37.571 15.417 22.869 1.00 56.81 116 GLY B O 1
ATOM 2353 N N . GLY B 1 118 ? 36.065 16.982 23.522 1.00 56.65 117 GLY B N 1
ATOM 2354 C CA . GLY B 1 118 ? 36.123 16.641 24.952 1.00 56.52 117 GLY B CA 1
ATOM 2355 C C . GLY B 1 118 ? 36.504 17.788 25.879 1.00 56.18 117 GLY B C 1
ATOM 2356 O O . GLY B 1 118 ? 36.707 17.595 27.086 1.00 56.23 117 GLY B O 1
ATOM 2357 N N . GLU B 1 119 ? 36.604 18.983 25.311 1.00 55.53 118 GLU B N 1
ATOM 2358 C CA . GLU B 1 119 ? 36.978 20.161 26.072 1.00 54.88 118 GLU B CA 1
ATOM 2359 C C . GLU B 1 119 ? 35.729 21.000 26.357 1.00 53.97 118 GLU B C 1
ATOM 2360 O O . GLU B 1 119 ? 35.359 21.868 25.553 1.00 54.20 118 GLU B O 1
ATOM 2366 N N . ASN B 1 120 ? 35.076 20.732 27.489 1.00 52.35 119 ASN B N 1
ATOM 2367 C CA . ASN B 1 120 ? 33.888 21.489 27.887 1.00 50.94 119 ASN B CA 1
ATOM 2368 C C . ASN B 1 120 ? 34.255 22.841 28.490 1.00 49.88 119 ASN B C 1
ATOM 2369 O O . ASN B 1 120 ? 35.178 22.927 29.309 1.00 49.94 119 ASN B O 1
ATOM 2374 N N . ASP B 1 121 ? 33.533 23.884 28.075 1.00 48.15 120 ASP B N 1
ATOM 2375 C CA . ASP B 1 121 ? 33.570 25.188 28.730 1.00 46.31 120 ASP B CA 1
ATOM 2376 C C . ASP B 1 121 ? 32.949 25.092 30.125 1.00 45.46 120 ASP B C 1
ATOM 2377 O O . ASP B 1 121 ? 32.160 24.179 30.417 1.00 45.00 120 ASP B O 1
ATOM 2382 N N . LYS B 1 122 ? 33.299 26.039 30.986 1.00 43.94 121 LYS B N 1
ATOM 2383 C CA . LYS B 1 122 ? 32.648 26.156 32.279 1.00 42.81 121 LYS B CA 1
ATOM 2384 C C . LYS B 1 122 ? 32.332 27.623 32.572 1.00 42.08 121 LYS B C 1
ATOM 2385 O O . LYS B 1 122 ? 32.990 28.534 32.069 1.00 41.52 121 LYS B O 1
ATOM 2391 N N . ILE B 1 123 ? 31.299 27.828 33.377 1.00 41.18 122 ILE B N 1
ATOM 2392 C CA . ILE B 1 123 ? 30.957 29.142 33.864 1.00 40.60 122 ILE B CA 1
ATOM 2393 C C . ILE B 1 123 ? 31.051 29.047 35.382 1.00 40.07 122 ILE B C 1
ATOM 2394 O O . ILE B 1 123 ? 30.546 28.093 35.985 1.00 40.42 122 ILE B O 1
ATOM 2399 N N . ARG B 1 124 ? 31.716 30.024 35.982 1.00 38.93 123 ARG B N 1
ATOM 2400 C CA . ARG B 1 124 ? 32.084 29.968 37.381 1.00 38.16 123 ARG B CA 1
ATOM 2401 C C . ARG B 1 124 ? 31.781 31.293 38.057 1.00 38.13 123 ARG B C 1
ATOM 2402 O O . ARG B 1 124 ? 31.946 32.350 37.453 1.00 37.94 123 ARG B O 1
ATOM 2410 N N . TRP B 1 125 ? 31.332 31.227 39.311 1.00 38.12 124 TRP B N 1
ATOM 2411 C CA . TRP B 1 125 ? 31.236 32.409 40.172 1.00 37.94 124 TRP B CA 1
ATOM 2412 C C . TRP B 1 125 ? 32.107 32.266 41.411 1.00 37.57 124 TRP B C 1
ATOM 2413 O O . TRP B 1 125 ? 32.275 31.151 41.947 1.00 37.98 124 TRP B O 1
ATOM 2424 N N . TYR B 1 126 ? 32.649 33.401 41.853 1.00 36.91 125 TYR B N 1
ATOM 2425 C CA . TYR B 1 126 ? 33.431 33.519 43.084 1.00 36.03 125 TYR B CA 1
ATOM 2426 C C . TYR B 1 126 ? 32.712 34.375 44.121 1.00 36.15 125 TYR B C 1
ATOM 2427 O O . TYR B 1 126 ? 31.988 35.326 43.786 1.00 36.12 125 TYR B O 1
ATOM 2436 N N . CYS B 1 127 ? 32.940 34.056 45.393 1.00 36.08 126 CYS B N 1
ATOM 2437 C CA . CYS B 1 127 ? 32.285 34.751 46.492 1.00 35.48 126 CYS B CA 1
ATOM 2438 C C . CYS B 1 127 ? 32.846 36.158 46.711 1.00 36.35 126 CYS B C 1
ATOM 2439 O O . CYS B 1 127 ? 34.049 36.345 46.897 1.00 36.57 126 CYS B O 1
ATOM 2442 N N . SER B 1 128 ? 31.961 37.149 46.704 1.00 36.65 127 SER B N 1
ATOM 2443 C CA . SER B 1 128 ? 32.373 38.540 46.912 1.00 36.94 127 SER B CA 1
ATOM 2444 C C . SER B 1 128 ? 33.009 38.737 48.297 1.00 37.26 127 SER B C 1
ATOM 2445 O O . SER B 1 128 ? 33.780 39.696 48.512 1.00 37.87 127 SER B O 1
ATOM 2448 N N . HIS B 1 129 ? 32.699 37.831 49.224 1.00 36.52 128 HIS B N 1
ATOM 2449 C CA . HIS B 1 129 ? 33.214 37.944 50.584 1.00 36.28 128 HIS B CA 1
ATOM 2450 C C . HIS B 1 129 ? 34.493 37.147 50.866 1.00 36.27 128 HIS B C 1
ATOM 2451 O O . HIS B 1 129 ? 35.428 37.683 51.451 1.00 36.43 128 HIS B O 1
ATOM 2458 N N . CYS B 1 130 ? 34.530 35.874 50.485 1.00 36.14 129 CYS B N 1
ATOM 2459 C CA . CYS B 1 130 ? 35.696 35.052 50.773 1.00 36.31 129 CYS B CA 1
ATOM 2460 C C . CYS B 1 130 ? 36.483 34.637 49.532 1.00 36.88 129 CYS B C 1
ATOM 2461 O O . CYS B 1 130 ? 37.604 34.139 49.650 1.00 37.00 129 CYS B O 1
ATOM 2464 N N . ARG B 1 131 ? 35.892 34.837 48.355 1.00 37.57 130 ARG B N 1
ATOM 2465 C CA . ARG B 1 131 ? 36.524 34.499 47.054 1.00 38.72 130 ARG B CA 1
ATOM 2466 C C . ARG B 1 131 ? 36.763 33.011 46.780 1.00 38.61 130 ARG B C 1
ATOM 2467 O O . ARG B 1 131 ? 37.557 32.663 45.893 1.00 38.86 130 ARG B O 1
ATOM 2475 N N . GLN B 1 132 ? 36.071 32.145 47.525 1.00 38.50 131 GLN B N 1
ATOM 2476 C CA . GLN B 1 132 ? 35.977 30.731 47.173 1.00 38.74 131 GLN B CA 1
ATOM 2477 C C . GLN B 1 132 ? 35.022 30.586 45.993 1.00 38.40 131 GLN B C 1
ATOM 2478 O O . GLN B 1 132 ? 34.244 31.511 45.699 1.00 37.68 131 GLN B O 1
ATOM 2484 N N . VAL B 1 133 ? 35.054 29.431 45.326 1.00 38.50 132 VAL B N 1
ATOM 2485 C CA . VAL B 1 133 ? 34.071 29.173 44.265 1.00 38.60 132 VAL B CA 1
ATOM 2486 C C . VAL B 1 133 ? 32.697 29.029 44.905 1.00 39.23 132 VAL B C 1
ATOM 2487 O O . VAL B 1 133 ? 32.528 28.238 45.817 1.00 38.97 132 VAL B O 1
ATOM 2491 N N . VAL B 1 134 ? 31.746 29.856 44.466 1.00 40.27 133 VAL B N 1
ATOM 2492 C CA . VAL B 1 134 ? 30.367 29.758 44.936 1.00 41.02 133 VAL B CA 1
ATOM 2493 C C . VAL B 1 134 ? 29.659 28.698 44.104 1.00 41.71 133 VAL B C 1
ATOM 2494 O O . VAL B 1 134 ? 29.121 27.721 44.627 1.00 41.31 133 VAL B O 1
ATOM 2498 N N . HIS B 1 135 ? 29.666 28.908 42.795 1.00 42.91 134 HIS B N 1
ATOM 2499 C CA . HIS B 1 135 ? 28.988 28.011 41.897 1.00 44.04 134 HIS B CA 1
ATOM 2500 C C . HIS B 1 135 ? 29.735 27.823 40.588 1.00 45.07 134 HIS B C 1
ATOM 2501 O O . HIS B 1 135 ? 30.251 28.782 40.007 1.00 44.96 134 HIS B O 1
ATOM 2508 N N . GLU B 1 136 ? 29.788 26.567 40.147 1.00 46.42 135 GLU B N 1
ATOM 2509 C CA . GLU B 1 136 ? 30.384 26.214 38.877 1.00 47.65 135 GLU B CA 1
ATOM 2510 C C . GLU B 1 136 ? 29.457 25.338 38.065 1.00 48.41 135 GLU B C 1
ATOM 2511 O O . GLU B 1 136 ? 28.990 24.304 38.529 1.00 48.60 135 GLU B O 1
ATOM 2517 N N . SER B 1 137 ? 29.201 25.770 36.843 1.00 49.82 136 SER B N 1
ATOM 2518 C CA . SER B 1 137 ? 28.387 25.018 35.920 1.00 51.52 136 SER B CA 1
ATOM 2519 C C . SER B 1 137 ? 29.221 24.682 34.688 1.00 52.51 136 SER B C 1
ATOM 2520 O O . SER B 1 137 ? 29.854 25.562 34.100 1.00 52.60 136 SER B O 1
ATOM 2523 N N . GLU B 1 138 ? 29.248 23.402 34.331 1.00 62.78 137 GLU B N 1
ATOM 2524 C CA . GLU B 1 138 ? 29.897 22.957 33.116 1.00 64.65 137 GLU B CA 1
ATOM 2525 C C . GLU B 1 138 ? 28.874 23.096 31.982 1.00 66.78 137 GLU B C 1
ATOM 2526 O O . GLU B 1 138 ? 27.712 22.724 32.151 1.00 68.13 137 GLU B O 1
ATOM 2532 N N . LEU B 1 139 ? 29.295 23.646 30.833 1.00 78.87 138 LEU B N 1
ATOM 2533 C CA . LEU B 1 139 ? 28.426 23.903 29.661 1.00 83.59 138 LEU B CA 1
ATOM 2534 C C . LEU B 1 139 ? 28.530 22.755 28.636 1.00 91.06 138 LEU B C 1
ATOM 2535 O O . LEU B 1 139 ? 29.632 22.291 28.314 1.00 90.81 138 LEU B O 1
ATOM 2540 N N . GLN B 1 140 ? 27.357 22.322 28.138 1.00 99.15 139 GLN B N 1
ATOM 2541 C CA . GLN B 1 140 ? 27.257 21.021 27.467 1.00 108.00 139 GLN B CA 1
ATOM 2542 C C . GLN B 1 140 ? 27.799 20.898 26.032 1.00 109.74 139 GLN B C 1
ATOM 2543 O O . GLN B 1 140 ? 27.542 19.884 25.361 1.00 116.40 139 GLN B O 1
ATOM 2549 N N . MET B 1 141 ? 28.529 21.916 25.558 1.00 105.29 140 MET B N 1
ATOM 2550 C CA . MET B 1 141 ? 29.314 21.864 24.314 1.00 105.95 140 MET B CA 1
ATOM 2551 C C . MET B 1 141 ? 28.607 22.364 23.049 1.00 107.72 140 MET B C 1
ATOM 2552 O O . MET B 1 141 ? 29.244 22.440 21.987 1.00 105.58 140 MET B O 1
ATOM 2557 N N . LEU B 1 142 ? 27.345 22.765 23.153 1.00 112.03 141 LEU B N 1
ATOM 2558 C CA . LEU B 1 142 ? 26.661 23.365 21.995 1.00 113.59 141 LEU B CA 1
ATOM 2559 C C . LEU B 1 142 ? 25.760 24.531 22.361 1.00 112.05 141 LEU B C 1
ATOM 2560 O O . LEU B 1 142 ? 25.179 24.539 23.465 1.00 113.24 141 LEU B O 1
ATOM 2565 N N . ASP B 1 143 ? 25.556 25.416 21.387 1.00 110.58 142 ASP B N 1
ATOM 2566 C CA . ASP B 1 143 ? 24.697 26.611 21.498 1.00 110.21 142 ASP B CA 1
ATOM 2567 C C . ASP B 1 143 ? 25.166 27.511 22.642 1.00 104.29 142 ASP B C 1
ATOM 2568 O O . ASP B 1 143 ? 24.366 28.257 23.260 1.00 105.66 142 ASP B O 1
ATOM 2573 N N . LEU B 1 144 ? 26.499 27.408 22.898 1.00 98.62 143 LEU B N 1
ATOM 2574 C CA . LEU B 1 144 ? 27.187 28.246 23.887 1.00 92.70 143 LEU B CA 1
ATOM 2575 C C . LEU B 1 144 ? 26.833 29.691 23.532 1.00 90.72 143 LEU B C 1
ATOM 2576 O O . LEU B 1 144 ? 27.102 30.155 22.417 1.00 89.73 143 LEU B O 1
ATOM 2581 N N . GLY B 1 145 ? 26.210 30.387 24.474 1.00 71.75 144 GLY B N 1
ATOM 2582 C CA . GLY B 1 145 ? 25.640 31.698 24.205 1.00 71.54 144 GLY B CA 1
ATOM 2583 C C . GLY B 1 145 ? 24.253 31.739 24.805 1.00 71.41 144 GLY B C 1
ATOM 2584 O O . GLY B 1 145 ? 23.944 32.634 25.593 1.00 71.59 144 GLY B O 1
ATOM 2585 N N . THR B 1 146 ? 23.419 30.764 24.436 1.00 71.13 145 THR B N 1
ATOM 2586 C CA . THR B 1 146 ? 22.102 30.601 25.064 1.00 70.76 145 THR B CA 1
ATOM 2587 C C . THR B 1 146 ? 22.218 29.693 26.290 1.00 70.46 145 THR B C 1
ATOM 2588 O O . THR B 1 146 ? 21.301 29.620 27.121 1.00 70.44 145 THR B O 1
ATOM 2592 N N . GLN B 1 147 ? 23.349 28.998 26.394 1.00 70.02 146 GLN B N 1
ATOM 2593 C CA . GLN B 1 147 ? 23.674 28.282 27.620 1.00 69.67 146 GLN B CA 1
ATOM 2594 C C . GLN B 1 147 ? 24.355 29.216 28.611 1.00 69.11 146 GLN B C 1
ATOM 2595 O O . GLN B 1 147 ? 24.129 29.116 29.809 1.00 68.88 146 GLN B O 1
ATOM 2601 N N . VAL B 1 148 ? 25.158 30.144 28.096 1.00 68.83 147 VAL B N 1
ATOM 2602 C CA . VAL B 1 148 ? 25.786 31.185 28.917 1.00 68.69 147 VAL B CA 1
ATOM 2603 C C . VAL B 1 148 ? 24.755 32.246 29.347 1.00 68.59 147 VAL B C 1
ATOM 2604 O O . VAL B 1 148 ? 25.075 33.182 30.089 1.00 68.74 147 VAL B O 1
ATOM 2608 N N . LYS B 1 149 ? 23.519 32.086 28.884 1.00 68.16 148 LYS B N 1
ATOM 2609 C CA . LYS B 1 149 ? 22.424 32.956 29.282 1.00 67.84 148 LYS B CA 1
ATOM 2610 C C . LYS B 1 149 ? 21.505 32.229 30.267 1.00 67.33 148 LYS B C 1
ATOM 2611 O O . LYS B 1 149 ? 21.083 32.803 31.271 1.00 67.30 148 LYS B O 1
ATOM 2617 N N . GLU B 1 150 ? 21.220 30.959 29.991 1.00 66.61 149 GLU B N 1
ATOM 2618 C CA . GLU B 1 150 ? 20.338 30.169 30.848 1.00 65.94 149 GLU B CA 1
ATOM 2619 C C . GLU B 1 150 ? 21.019 29.713 32.146 1.00 65.43 149 GLU B C 1
ATOM 2620 O O . GLU B 1 150 ? 20.367 29.138 33.027 1.00 65.55 149 GLU B O 1
ATOM 2626 N N . ALA B 1 151 ? 22.326 29.951 32.251 1.00 64.37 150 ALA B N 1
ATOM 2627 C CA . ALA B 1 151 ? 23.066 29.644 33.472 1.00 63.36 150 ALA B CA 1
ATOM 2628 C C . ALA B 1 151 ? 23.096 30.856 34.410 1.00 62.79 150 ALA B C 1
ATOM 2629 O O . ALA B 1 151 ? 22.889 30.706 35.624 1.00 62.46 150 ALA B O 1
ATOM 2631 N N . ILE B 1 152 ? 23.340 32.042 33.838 1.00 61.85 151 ILE B N 1
ATOM 2632 C CA . ILE B 1 152 ? 23.278 33.315 34.570 1.00 61.13 151 ILE B CA 1
ATOM 2633 C C . ILE B 1 152 ? 21.882 33.536 35.126 1.00 60.72 151 ILE B C 1
ATOM 2634 O O . ILE B 1 152 ? 21.711 33.872 36.304 1.00 60.72 151 ILE B O 1
ATOM 2639 N N . LEU B 1 153 ? 20.893 33.341 34.257 1.00 60.03 152 LEU B N 1
ATOM 2640 C CA . LEU B 1 153 ? 19.481 33.457 34.600 1.00 59.41 152 LEU B CA 1
ATOM 2641 C C . LEU B 1 153 ? 19.111 32.498 35.736 1.00 58.59 152 LEU B C 1
ATOM 2642 O O . LEU B 1 153 ? 18.438 32.892 36.696 1.00 58.65 152 LEU B O 1
ATOM 2647 N N . ASP B 1 154 ? 19.559 31.248 35.619 1.00 57.49 153 ASP B N 1
ATOM 2648 C CA . ASP B 1 154 ? 19.325 30.229 36.636 1.00 56.53 153 ASP B CA 1
ATOM 2649 C C . ASP B 1 154 ? 20.126 30.520 37.908 1.00 56.02 153 ASP B C 1
ATOM 2650 O O . ASP B 1 154 ? 19.721 30.126 39.010 1.00 56.11 153 ASP B O 1
ATOM 2655 N N . PHE B 1 155 ? 21.253 31.217 37.761 1.00 55.04 154 PHE B N 1
ATOM 2656 C CA . PHE B 1 155 ? 22.007 31.690 38.921 1.00 53.87 154 PHE B CA 1
ATOM 2657 C C . PHE B 1 155 ? 21.244 32.821 39.610 1.00 53.82 154 PHE B C 1
ATOM 2658 O O . PHE B 1 155 ? 21.053 32.796 40.832 1.00 53.59 154 PHE B O 1
ATOM 2666 N N . GLU B 1 156 ? 20.789 33.790 38.813 1.00 53.64 155 GLU B N 1
ATOM 2667 C CA . GLU B 1 156 ? 20.026 34.940 39.312 1.00 53.44 155 GLU B CA 1
ATOM 2668 C C . GLU B 1 156 ? 18.796 34.506 40.091 1.00 52.90 155 GLU B C 1
ATOM 2669 O O . GLU B 1 156 ? 18.287 35.266 40.911 1.00 53.19 155 GLU B O 1
ATOM 2675 N N . ASN B 1 157 ? 18.330 33.282 39.844 1.00 52.27 156 ASN B N 1
ATOM 2676 C CA . ASN B 1 157 ? 17.089 32.787 40.445 1.00 51.42 156 ASN B CA 1
ATOM 2677 C C . ASN B 1 157 ? 17.248 31.825 41.600 1.00 50.84 156 ASN B C 1
ATOM 2678 O O . ASN B 1 157 ? 16.319 31.668 42.402 1.00 51.11 156 ASN B O 1
ATOM 2683 N N . ASP B 1 158 ? 18.395 31.160 41.674 1.00 49.73 157 ASP B N 1
ATOM 2684 C CA . ASP B 1 158 ? 18.588 30.125 42.674 1.00 48.82 157 ASP B CA 1
ATOM 2685 C C . ASP B 1 158 ? 19.404 30.651 43.852 1.00 48.20 157 ASP B C 1
ATOM 2686 O O . ASP B 1 158 ? 20.624 30.792 43.761 1.00 48.24 157 ASP B O 1
ATOM 2691 N N . VAL B 1 159 ? 18.720 30.950 44.955 1.00 47.46 158 VAL B N 1
ATOM 2692 C CA . VAL B 1 159 ? 19.376 31.512 46.143 1.00 46.73 158 VAL B CA 1
ATOM 2693 C C . VAL B 1 159 ? 20.316 30.544 46.858 1.00 46.31 158 VAL B C 1
ATOM 2694 O O . VAL B 1 159 ? 21.319 30.974 47.441 1.00 45.95 158 VAL B O 1
ATOM 2698 N N . GLU B 1 160 ? 20.001 29.249 46.805 1.00 45.78 159 GLU B N 1
ATOM 2699 C CA . GLU B 1 160 ? 20.876 28.233 47.390 1.00 45.86 159 GLU B CA 1
ATOM 2700 C C . GLU B 1 160 ? 22.147 28.068 46.559 1.00 45.41 159 GLU B C 1
ATOM 2701 O O . GLU B 1 160 ? 23.218 27.793 47.101 1.00 45.70 159 GLU B O 1
ATOM 2707 N N . LYS B 1 161 ? 22.011 28.267 45.252 1.00 44.57 160 LYS B N 1
ATOM 2708 C CA . LYS B 1 161 ? 23.119 28.272 44.301 1.00 43.80 160 LYS B CA 1
ATOM 2709 C C . LYS B 1 161 ? 24.017 29.496 44.476 1.00 43.20 160 LYS B C 1
ATOM 2710 O O . LYS B 1 161 ? 25.246 29.378 44.408 1.00 42.53 160 LYS B O 1
ATOM 2716 N N . ARG B 1 162 ? 23.401 30.663 44.699 1.00 42.41 161 ARG B N 1
ATOM 2717 C CA . ARG B 1 162 ? 24.130 31.931 44.923 1.00 41.97 161 ARG B CA 1
ATOM 2718 C C . ARG B 1 162 ? 24.771 32.042 46.312 1.00 41.26 161 ARG B C 1
ATOM 2719 O O . ARG B 1 162 ? 25.500 32.993 46.588 1.00 40.95 161 ARG B O 1
ATOM 2727 N N . THR B 1 163 ? 24.487 31.071 47.179 1.00 40.42 162 THR B N 1
ATOM 2728 C CA . THR B 1 163 ? 25.035 31.053 48.519 1.00 39.77 162 THR B CA 1
ATOM 2729 C C . THR B 1 163 ? 26.370 30.328 48.566 1.00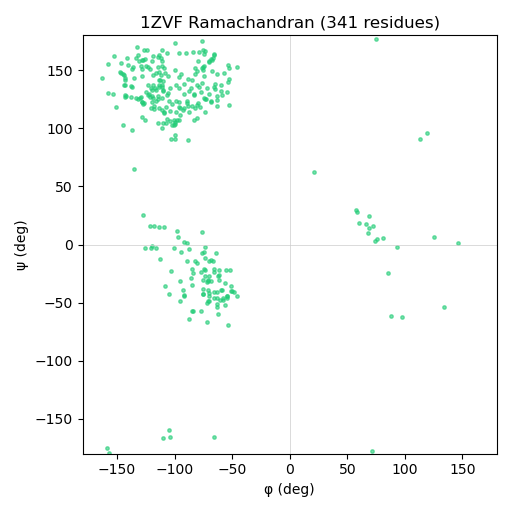 39.17 162 THR B C 1
ATOM 2730 O O . THR B 1 163 ? 26.481 29.174 48.165 1.00 39.48 162 THR B O 1
ATOM 2734 N N . CYS B 1 164 ? 27.385 31.029 49.054 1.00 38.47 163 CYS B N 1
ATOM 2735 C CA . CYS B 1 164 ? 28.701 30.463 49.230 1.00 37.86 163 CYS B CA 1
ATOM 2736 C C . CYS B 1 164 ? 28.602 29.341 50.255 1.00 38.04 163 CYS B C 1
ATOM 2737 O O . CYS B 1 164 ? 28.098 29.538 51.364 1.00 37.74 163 CYS B O 1
ATOM 2740 N N . PHE B 1 165 ? 29.041 28.152 49.859 1.00 38.02 164 PHE B N 1
ATOM 2741 C CA . PHE B 1 165 ? 29.055 27.015 50.754 1.00 38.58 164 PHE B CA 1
ATOM 2742 C C . PHE B 1 165 ? 29.965 27.240 51.956 1.00 38.91 164 PHE B C 1
ATOM 2743 O O . PHE B 1 165 ? 29.748 26.677 53.018 1.00 39.50 164 PHE B O 1
ATOM 2751 N N . HIS B 1 166 ? 30.975 28.076 51.774 1.00 39.18 165 HIS B N 1
ATOM 2752 C CA . HIS B 1 166 ? 32.034 28.230 52.741 1.00 39.45 165 HIS B CA 1
ATOM 2753 C C . HIS B 1 166 ? 31.701 29.275 53.807 1.00 39.52 165 HIS B C 1
ATOM 2754 O O . HIS B 1 166 ? 31.550 28.922 54.980 1.00 39.81 165 HIS B O 1
ATOM 2761 N N . CYS B 1 167 ? 31.544 30.540 53.414 1.00 38.99 166 CYS B N 1
ATOM 2762 C CA . CYS B 1 167 ? 31.204 31.593 54.376 1.00 38.47 166 CYS B CA 1
ATOM 2763 C C . CYS B 1 167 ? 29.698 31.853 54.460 1.00 38.86 166 CYS B C 1
ATOM 2764 O O . CYS B 1 167 ? 29.236 32.636 55.301 1.00 38.86 166 CYS B O 1
ATOM 2767 N N . LYS B 1 168 ? 28.935 31.201 53.587 1.00 39.15 167 LYS B N 1
ATOM 2768 C CA . LYS B 1 168 ? 27.473 31.348 53.554 1.00 39.36 167 LYS B CA 1
ATOM 2769 C C . LYS B 1 168 ? 26.938 32.726 53.093 1.00 39.25 167 LYS B C 1
ATOM 2770 O O . LYS B 1 168 ? 25.753 33.019 53.264 1.00 38.86 167 LYS B O 1
ATOM 2776 N N . THR B 1 169 ? 27.796 33.552 52.488 1.00 38.96 168 THR B N 1
ATOM 2777 C CA . THR B 1 169 ? 27.333 34.812 51.913 1.00 39.25 168 THR B CA 1
ATOM 2778 C C . THR B 1 169 ? 26.377 34.515 50.757 1.00 39.61 168 THR B C 1
ATOM 2779 O O . THR B 1 169 ? 26.612 33.596 49.971 1.00 39.36 168 THR B O 1
ATOM 2783 N N . LEU B 1 170 ? 25.290 35.282 50.689 1.00 39.88 169 LEU B N 1
ATOM 2784 C CA . LEU B 1 170 ? 24.443 35.321 49.512 1.00 40.10 169 LEU B CA 1
ATOM 2785 C C . LEU B 1 170 ? 25.076 36.271 48.514 1.00 40.86 169 LEU B C 1
ATOM 2786 O O . LEU B 1 170 ? 25.229 37.468 48.777 1.00 40.77 169 LEU B O 1
ATOM 2791 N N . ASN B 1 171 ? 25.443 35.735 47.363 1.00 41.71 170 ASN B N 1
ATOM 2792 C CA . ASN B 1 171 ? 26.074 36.562 46.366 1.00 43.11 170 ASN B CA 1
ATOM 2793 C C . ASN B 1 171 ? 25.061 37.346 45.516 1.00 44.34 170 ASN B C 1
ATOM 2794 O O . ASN B 1 171 ? 24.357 36.769 44.678 1.00 44.88 170 ASN B O 1
ATOM 2799 N N . TYR B 1 172 ? 25.003 38.658 45.782 1.00 45.43 171 TYR B N 1
ATOM 2800 C CA . TYR B 1 172 ? 24.093 39.630 45.149 1.00 46.49 171 TYR B CA 1
ATOM 2801 C C . TYR B 1 172 ? 23.769 39.362 43.668 1.00 46.36 171 TYR B C 1
ATOM 2802 O O . TYR B 1 172 ? 24.644 38.972 42.886 1.00 46.68 171 TYR B O 1
#

B-factor: mean 47.37, std 11.98, range [23.9, 130.49]

Radius of gyration: 22.65 Å; Cα contacts (8 Å, |Δi|>4): 806; chains: 2; bounding box: 49×39×76 Å

Solvent-accessible surface area: 17726 Å² total; per-residue (Å²): 64,164,37,70,33,87,27,49,45,1,73,133,20,24,190,110,44,121,42,85,10,137,67,125,103,8,67,88,46,16,15,157,43,22,0,28,0,34,0,9,3,12,73,34,78,76,41,8,19,39,5,0,25,12,10,6,0,2,9,0,49,96,20,35,1,28,0,65,1,1,10,86,52,90,102,131,58,78,58,48,80,4,105,0,77,99,6,9,0,0,14,0,40,24,75,12,1,2,3,48,6,9,88,62,104,12,15,0,2,6,0,26,26,79,50,112,52,80,90,40,13,52,4,25,0,17,1,89,131,47,132,91,70,22,34,72,32,122,10,106,54,160,56,139,54,66,48,39,143,96,8,11,99,59,0,62,115,47,89,143,60,30,32,0,160,107,44,132,36,78,2,96,4,111,73,200,115,151,47,74,44,93,27,48,43,0,80,126,24,19,175,109,41,104,71,91,25,79,81,25,18,4,42,84,32,18,14,156,46,18,0,29,0,15,0,7,3,20,77,17,125,43,101,1,17,28,12,2,31,12,10,4,0,3,12,0,45,98,21,38,1,29,0,74,1,2,1,87,80,88,105,134,64,74,71,48,82,3,105,0,76,102,5,10,0,0,15,2,38,25,92,13,1,4,2,13,38,7,103,60,114,11,11,0,0,10,0,23,19,79,42,82,89,63,82,56,1,69,1,31,9,33,0,82,132,52,127,89,52,19,41,74,28,85,4,130,50,141,98,61,36,74,44,25,84,109,12,10,108,65,13,116,114,42,83,154,69,36,42,0,152,99,49,125,40,89,14,246

Secondary structure (DSSP, 8-state):
--S----EEHHHHHHHHGGGGSSSS-EEEEE-SSEEEEEE-SSB--S-EEE-SS-EEEEEEES-EEEEEEE-SSSS-EEEEEEE-TTEEEEEPTT--EEEEE-TT-EEEEEEE---SSS--EEEEE-TTT--EEEEEEPPSSSTTHHHHHHHHHHHT-HHHHB-TTT--B--SS--/-------EEHHHHHHHHGGG--TTT-EEEEE-SSEEEEEE-S------EEE-SS-EEEEEEES-EEEEEEE-SSSS-EEEEEEE-TTEEEEEPTT--EEEEE-TT-EEEEEEE---TT---EEEEE-TTT-SEEEEEE--SSSTTTHHHHHHHHHHH-TTTSB-TTT--B--

Sequence (348 aa):
AMFNTTPINIDKWLKENEGLLKPPVNNYCLHKGGFTVMMIVGGP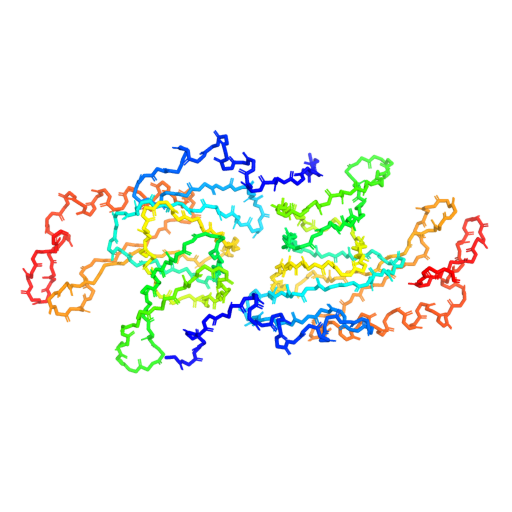NERTDYHINPTPEWFYQKKGSMLLKVVDETDAEPKFIDIIINEGDSYLLPGNVPHSPVRFADTVGIVVEQDRPGGENDKIRWYCSHCRQVVHESELQMLDLGTQVKEAILDFENDVEKRTCFHCKTLNYARPQAMFNTTPINIDKWLKENEGLLKPPVNNYCLHKGGFTVMIVGGPNERTDYHINPTPEWFYQKKGSMLLKVVDETDAEPKFIDIIINEGDSYLLPGNVPHSPVRFADTVGIVVEQDRPGGENDKIRWYCSHCRQVVHESELQMLDLGTQVKEAILDFENDVEKRTCFHCKTLNY

Organism: Saccharomyces cerevisiae (strain ATCC 204508 / S288c) (NCBI:txid559292)

CATH classification: 2.60.120.10